Protein AF-A0A7V5UFH2-F1 (afdb_monomer_lite)

Sequence (193 aa):
MLDIKPLQKFYKGFYITTPNGNNSFSYFERQNKSIYVPPLIEGLPVQLEISDKIAFSEVEDGVEKNIPGLKNFIYYRTNDKDIFLFDNHNHAFFFWMAAFLQNVLQPGLKLIHVDMHTDMHKPPFLFPFTLQQSFTLKDVFDYTNYTLHVACFIVPALRLGLFSEVEIIDSTLSFENTIPDKFVLDIDLDVFT

Secondary structure (DSSP, 8-state):
----HHHHTT-EEEEE-SS-GGGGTTTTT-S---EEEEEEEE--GGG--EEEEEEEEEEETTEEEEEEEESSEEEEEETTEEEEE-SSTTHHHHHHHHHHHTTSS-TTEEEEEE-SS---PPPSS--S--TTS---HHHHHHHHHHT--GGGSHHHHHHTTSEEEEEEE-STTGGGSPPPSSEEEEE-TTTT-

InterPro domains:
  IPR024131 Peptide arginase FlmR/OhkR-like [PF12640] (83-171)

pLDDT: mean 95.17, std 6.58, range [51.94, 98.75]

Foldseek 3Di:
DADCPVVQVLQQKDKDQDCFAQLVAQCVLDPDRIFMFHGEDADDPVPWDWDPTFHHWHQDPNDIDTHTWTNYWYWYDDPNDIDIDGGAQLCVQLVLVSCVVVVNADFAAEAEEEELAPLDDAWPDALPDASVDDDDSVSSSCCSHGTHYRSHRVNNCCVNSSYVYYQYNLDPVSVVDDDDPDYHYHYDPVSDD

Organism: Caldithrix abyssi (NCBI:txid187145)

Radius of gyration: 16.42 Å; chains: 1; bounding box: 40×39×42 Å

Structure (mmCIF, N/CA/C/O backbone):
data_AF-A0A7V5UFH2-F1
#
_entry.id   AF-A0A7V5UFH2-F1
#
loop_
_atom_site.group_PDB
_atom_site.id
_atom_site.type_symbol
_atom_site.label_atom_id
_atom_site.label_alt_id
_atom_site.label_comp_id
_atom_site.label_asym_id
_atom_site.label_entity_id
_atom_site.label_seq_id
_atom_site.pdbx_PDB_ins_code
_atom_site.Cartn_x
_atom_site.Cartn_y
_atom_site.Cartn_z
_atom_site.occupancy
_atom_site.B_iso_or_equiv
_atom_site.auth_seq_id
_atom_site.auth_comp_id
_atom_site.auth_asym_id
_atom_site.auth_atom_id
_atom_site.pdbx_PDB_model_num
ATOM 1 N N . MET A 1 1 ? -18.266 0.504 8.366 1.00 86.75 1 MET A N 1
ATOM 2 C CA . MET A 1 1 ? -18.003 -0.100 7.046 1.00 86.75 1 MET A CA 1
ATOM 3 C C . MET A 1 1 ? -17.308 0.941 6.206 1.00 86.75 1 MET A C 1
ATOM 5 O O . MET A 1 1 ? -17.688 2.105 6.292 1.00 86.75 1 MET A O 1
ATOM 9 N N . LEU A 1 2 ? -16.300 0.528 5.453 1.00 95.06 2 LEU A N 1
ATOM 10 C CA . LEU A 1 2 ? -15.538 1.418 4.594 1.00 95.06 2 LEU A CA 1
ATOM 11 C C . LEU A 1 2 ? -16.317 1.742 3.310 1.00 95.06 2 LEU A C 1
ATOM 13 O O . LEU A 1 2 ? -16.785 0.837 2.627 1.00 95.06 2 LEU A O 1
ATOM 17 N N . ASP A 1 3 ? -16.456 3.023 2.967 1.00 96.94 3 ASP A N 1
ATOM 18 C CA . ASP A 1 3 ? -16.918 3.434 1.640 1.00 96.94 3 ASP A CA 1
ATOM 19 C C . ASP A 1 3 ? -15.733 3.392 0.673 1.00 96.94 3 ASP A C 1
ATOM 21 O O . ASP A 1 3 ? -14.787 4.178 0.775 1.00 96.94 3 ASP A O 1
ATOM 25 N N . ILE A 1 4 ? -15.776 2.473 -0.288 1.00 97.69 4 ILE A N 1
ATOM 26 C CA . ILE A 1 4 ? -14.704 2.319 -1.273 1.00 97.69 4 ILE A CA 1
ATOM 27 C C . ILE A 1 4 ? -14.823 3.278 -2.456 1.00 97.69 4 ILE A C 1
ATOM 29 O O . ILE A 1 4 ? -13.847 3.458 -3.183 1.00 97.69 4 ILE A O 1
ATOM 33 N N . LYS A 1 5 ? -15.973 3.933 -2.673 1.00 97.94 5 LYS A N 1
ATOM 34 C CA . LYS A 1 5 ? -16.170 4.794 -3.853 1.00 97.94 5 LYS A CA 1
ATOM 35 C C . LYS A 1 5 ? -15.136 5.923 -3.941 1.00 97.94 5 LYS A C 1
ATOM 37 O O . LYS A 1 5 ? -14.676 6.208 -5.048 1.00 97.94 5 LYS A O 1
ATOM 42 N N . PRO A 1 6 ? -14.725 6.584 -2.839 1.00 97.94 6 PRO A N 1
ATOM 43 C CA . PRO A 1 6 ? -13.624 7.541 -2.871 1.00 97.94 6 PRO A CA 1
ATOM 44 C C . PRO A 1 6 ? -12.280 6.907 -3.248 1.00 97.94 6 PRO A C 1
ATOM 46 O O . PRO A 1 6 ? -11.522 7.523 -3.989 1.00 97.94 6 PRO A O 1
ATOM 49 N N . LEU A 1 7 ? -11.996 5.684 -2.794 1.00 98.44 7 LEU A N 1
ATOM 50 C CA . LEU A 1 7 ? -10.739 4.969 -3.054 1.00 98.44 7 LEU A CA 1
ATOM 51 C C . LEU A 1 7 ? -10.645 4.566 -4.532 1.00 98.44 7 LEU A C 1
ATOM 53 O O . LEU A 1 7 ? -9.620 4.784 -5.175 1.00 98.44 7 LEU A O 1
ATOM 57 N N . GLN A 1 8 ? -11.755 4.091 -5.104 1.00 98.38 8 GLN A N 1
ATOM 58 C CA . GLN A 1 8 ? -11.886 3.768 -6.529 1.00 98.38 8 GLN A CA 1
ATOM 59 C C . GLN A 1 8 ? -11.663 4.977 -7.444 1.00 98.38 8 GLN A C 1
ATOM 61 O O . GLN A 1 8 ? -11.371 4.814 -8.625 1.00 98.38 8 GLN A O 1
ATOM 66 N N . LYS A 1 9 ? -11.780 6.216 -6.940 1.00 98.00 9 LYS A N 1
ATOM 67 C CA . LYS A 1 9 ? -11.433 7.402 -7.738 1.00 98.00 9 LYS A CA 1
ATOM 68 C C . LYS A 1 9 ? -9.930 7.517 -7.989 1.00 98.00 9 LYS A C 1
ATOM 70 O O . LYS A 1 9 ? -9.560 8.095 -9.009 1.00 98.00 9 LYS A O 1
ATOM 75 N N . PHE A 1 10 ? -9.113 6.983 -7.084 1.00 98.31 10 PHE A N 1
ATOM 76 C CA . PHE A 1 10 ? -7.656 6.964 -7.178 1.00 98.31 10 PHE A CA 1
ATOM 77 C C . PHE A 1 10 ? -7.158 5.687 -7.863 1.00 98.31 10 PHE A C 1
ATOM 79 O O . PHE A 1 10 ? -6.380 5.754 -8.810 1.00 98.31 10 PHE A O 1
ATOM 86 N N . TYR A 1 11 ? -7.679 4.528 -7.461 1.00 98.25 11 TYR A N 1
ATOM 87 C CA . TYR A 1 11 ? -7.343 3.235 -8.062 1.00 98.25 11 TYR A CA 1
ATOM 88 C C . TYR A 1 11 ? -8.263 2.933 -9.249 1.00 98.25 11 TYR A C 1
ATOM 90 O O . TYR A 1 11 ? -9.154 2.091 -9.167 1.00 98.25 11 TYR A O 1
ATOM 98 N N . LYS A 1 12 ? -8.049 3.643 -10.365 1.00 97.81 12 LYS A N 1
ATOM 99 C CA . LYS A 1 12 ? -8.735 3.414 -11.658 1.00 97.81 12 LYS A CA 1
ATOM 100 C C . LYS A 1 12 ? -7.897 2.640 -12.677 1.00 97.81 12 LYS A C 1
ATOM 102 O O . LYS A 1 12 ? -8.305 2.518 -13.830 1.00 97.81 12 LY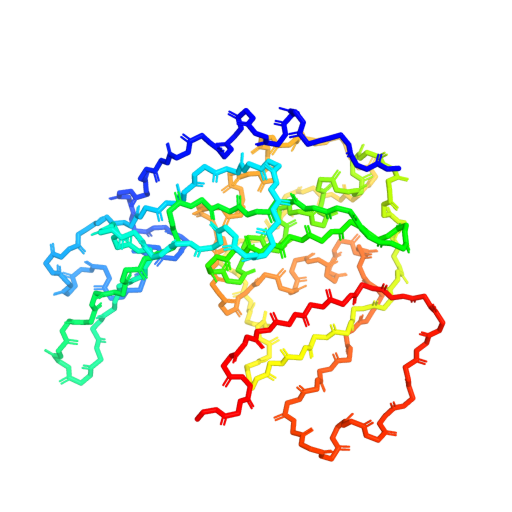S A O 1
ATOM 107 N N . GLY A 1 13 ? -6.737 2.138 -12.263 1.00 98.31 13 GLY A N 1
ATOM 108 C CA . GLY A 1 13 ? -5.726 1.633 -13.178 1.00 98.31 13 GLY A CA 1
ATOM 109 C C . GLY A 1 13 ? -4.838 2.765 -13.685 1.00 98.31 13 GLY A C 1
ATOM 110 O O . GLY A 1 13 ? -5.323 3.680 -14.350 1.00 98.31 13 GLY A O 1
ATOM 111 N N . PHE A 1 14 ? -3.545 2.729 -13.382 1.00 98.56 14 PHE A N 1
ATOM 112 C CA . PHE A 1 14 ? -2.595 3.748 -13.833 1.00 98.56 14 PHE A CA 1
ATOM 113 C C . PHE A 1 14 ? -1.173 3.194 -13.899 1.00 98.56 14 PHE A C 1
ATOM 115 O O . PHE A 1 14 ? -0.851 2.185 -13.279 1.00 98.56 14 PHE A O 1
ATOM 122 N N . TYR A 1 15 ? -0.318 3.875 -14.660 1.00 98.62 15 TYR A N 1
ATOM 123 C CA . TYR A 1 15 ? 1.105 3.562 -14.726 1.00 98.62 15 TYR A CA 1
ATOM 124 C C . TYR A 1 15 ? 1.909 4.492 -13.821 1.00 98.62 15 TYR A C 1
ATOM 126 O O . TYR A 1 15 ? 1.657 5.698 -13.774 1.00 98.62 15 TYR A O 1
ATOM 134 N N . ILE A 1 16 ? 2.925 3.935 -13.169 1.00 98.44 16 ILE A N 1
ATOM 135 C CA . ILE A 1 16 ? 4.022 4.692 -12.569 1.00 98.44 16 ILE A CA 1
ATOM 136 C C . ILE A 1 16 ? 5.191 4.588 -13.546 1.00 98.44 16 ILE A C 1
ATOM 138 O O . ILE A 1 16 ? 5.712 3.501 -13.783 1.00 98.44 16 ILE A O 1
ATOM 142 N N . THR A 1 17 ? 5.568 5.713 -14.153 1.00 98.31 17 THR A N 1
ATOM 143 C CA . THR A 1 17 ? 6.600 5.777 -15.207 1.00 98.31 17 THR A CA 1
ATOM 144 C C . THR A 1 17 ? 7.874 6.486 -14.759 1.00 98.31 17 THR A C 1
ATOM 146 O O . THR A 1 17 ? 8.840 6.551 -15.510 1.00 98.31 17 THR A O 1
ATOM 149 N N . THR A 1 18 ? 7.878 7.076 -13.565 1.00 97.81 18 THR A N 1
ATOM 150 C CA . THR A 1 18 ? 9.049 7.733 -12.973 1.00 97.81 18 THR A CA 1
ATOM 151 C C . THR A 1 18 ? 9.754 6.772 -12.007 1.00 97.81 18 THR A C 1
ATOM 153 O O . THR A 1 18 ? 9.105 5.840 -11.528 1.00 97.81 18 THR A O 1
ATOM 156 N N . PRO A 1 19 ? 11.056 6.956 -11.707 1.00 97.62 19 PRO A N 1
ATOM 157 C CA . PRO A 1 19 ? 11.824 6.095 -10.797 1.00 97.62 19 PRO A CA 1
ATOM 158 C C . PRO A 1 19 ? 11.474 6.359 -9.321 1.00 97.62 19 PRO A C 1
ATOM 160 O O . PRO A 1 19 ? 12.315 6.763 -8.522 1.00 97.62 19 PRO A O 1
ATOM 163 N N . ASN A 1 20 ? 10.207 6.174 -8.966 1.00 96.31 20 ASN A N 1
ATOM 164 C CA . ASN A 1 20 ? 9.639 6.472 -7.658 1.00 96.31 20 ASN A CA 1
ATOM 165 C C . ASN A 1 20 ? 8.900 5.251 -7.110 1.00 96.31 20 ASN A C 1
ATOM 167 O O . ASN A 1 20 ? 8.377 4.450 -7.887 1.00 96.31 20 ASN A O 1
ATOM 171 N N . GLY A 1 21 ? 8.821 5.150 -5.780 1.00 96.69 21 GLY A N 1
ATOM 172 C CA . GLY A 1 21 ? 8.154 4.040 -5.099 1.00 96.69 21 GLY A CA 1
ATOM 173 C C . GLY A 1 21 ? 8.618 2.681 -5.627 1.00 96.69 21 GLY A C 1
ATOM 174 O O . GLY A 1 21 ? 9.804 2.490 -5.879 1.00 96.69 21 GLY A O 1
ATOM 175 N N . ASN A 1 22 ? 7.696 1.754 -5.887 1.00 97.31 22 ASN A N 1
ATOM 176 C CA . ASN A 1 22 ? 8.054 0.444 -6.456 1.00 97.31 22 ASN A CA 1
ATOM 177 C C . ASN A 1 22 ? 8.685 0.508 -7.850 1.00 97.31 22 ASN A C 1
ATOM 179 O O . ASN A 1 22 ? 9.323 -0.447 -8.273 1.00 97.31 22 ASN A O 1
ATOM 183 N N . ASN A 1 23 ? 8.547 1.602 -8.600 1.00 98.06 23 ASN A N 1
ATOM 184 C CA . ASN A 1 23 ? 9.212 1.680 -9.896 1.00 98.06 23 ASN A CA 1
ATOM 185 C C . ASN A 1 23 ? 10.691 2.078 -9.768 1.00 98.06 23 ASN A C 1
ATOM 187 O O . ASN A 1 23 ? 11.378 2.132 -10.781 1.00 98.06 23 ASN A O 1
ATOM 191 N N . SER A 1 24 ? 11.216 2.370 -8.570 1.00 97.50 24 SER A N 1
ATOM 192 C CA . SER A 1 24 ? 12.633 2.725 -8.416 1.00 97.50 24 SER A CA 1
ATOM 193 C C . SER A 1 24 ? 13.583 1.526 -8.486 1.00 97.50 24 SER A C 1
ATOM 195 O O . SER A 1 24 ? 14.750 1.724 -8.828 1.00 97.50 24 SER A O 1
ATOM 197 N N . PHE A 1 25 ? 13.118 0.303 -8.196 1.00 97.19 25 PHE A N 1
ATOM 198 C CA . PHE A 1 25 ? 13.958 -0.905 -8.194 1.00 97.19 25 PHE A CA 1
ATOM 199 C C . PHE A 1 25 ? 14.642 -1.097 -9.545 1.00 97.19 25 PHE A C 1
ATOM 201 O O . PHE A 1 25 ? 13.979 -1.107 -10.583 1.00 97.19 25 PHE A O 1
ATOM 208 N N . SER A 1 26 ? 15.977 -1.144 -9.534 1.00 97.44 26 SER A N 1
ATOM 209 C CA . SER A 1 26 ? 16.860 -1.265 -10.705 1.00 97.44 26 SER A CA 1
ATOM 210 C C . SER A 1 26 ? 16.460 -0.388 -11.904 1.00 97.44 26 SER A C 1
ATOM 212 O O . SER A 1 26 ? 16.734 -0.740 -13.050 1.00 97.44 26 SER A O 1
ATOM 214 N N . TYR A 1 27 ? 15.787 0.754 -11.680 1.00 98.06 27 TYR A N 1
ATOM 215 C CA . TYR A 1 27 ? 15.077 1.467 -12.750 1.00 98.06 27 TYR A CA 1
ATOM 216 C C . TYR A 1 27 ? 15.986 1.808 -13.921 1.00 98.06 27 TYR A C 1
ATOM 218 O O . TYR A 1 27 ? 15.571 1.689 -15.065 1.00 98.06 27 TYR A O 1
ATOM 226 N N . PHE A 1 28 ? 17.220 2.245 -13.662 1.00 97.88 28 PHE A N 1
ATOM 227 C CA . PHE A 1 28 ? 18.155 2.638 -14.716 1.00 97.88 28 PHE A CA 1
ATOM 228 C C . PHE A 1 28 ? 18.721 1.444 -15.495 1.00 97.88 28 PHE A C 1
ATOM 230 O O . PHE A 1 28 ? 19.043 1.612 -16.668 1.00 97.88 28 PHE A O 1
ATOM 237 N N . GLU A 1 29 ? 18.747 0.256 -14.894 1.00 97.69 29 GLU A N 1
ATOM 238 C CA . GLU A 1 29 ? 19.297 -0.979 -15.467 1.00 97.69 29 GLU A CA 1
ATOM 239 C C . GLU A 1 29 ? 18.272 -1.746 -16.316 1.00 97.69 29 GLU A C 1
ATOM 241 O O . GLU A 1 29 ? 18.638 -2.376 -17.305 1.00 97.69 29 GLU A O 1
ATOM 246 N N . ARG A 1 30 ? 16.982 -1.645 -15.980 1.00 97.62 30 ARG A N 1
ATOM 247 C CA . ARG A 1 30 ? 15.888 -2.326 -16.692 1.00 97.62 30 ARG A CA 1
ATOM 248 C C . ARG A 1 30 ? 15.574 -1.735 -18.063 1.00 97.62 30 ARG A C 1
ATOM 250 O O . ARG A 1 30 ? 15.691 -0.531 -18.269 1.00 97.62 30 ARG A O 1
ATOM 257 N N . GLN A 1 31 ? 15.063 -2.534 -18.986 1.00 97.75 31 GLN A N 1
ATOM 258 C CA . GLN A 1 31 ? 14.413 -2.091 -20.216 1.00 97.75 31 GLN A CA 1
ATOM 259 C C . GLN A 1 31 ? 12.987 -1.600 -19.945 1.00 97.75 31 GLN A C 1
ATOM 261 O O . GLN A 1 31 ? 12.608 -0.538 -20.445 1.00 97.75 31 GLN A O 1
ATOM 266 N N . ASN A 1 32 ? 12.205 -2.316 -19.130 1.00 97.88 32 ASN A N 1
ATOM 267 C CA . ASN A 1 32 ? 10.881 -1.864 -18.718 1.00 97.88 32 ASN A CA 1
ATOM 268 C C . ASN A 1 32 ? 10.999 -0.679 -17.742 1.00 97.88 32 ASN A C 1
ATOM 270 O O . ASN A 1 32 ? 11.561 -0.803 -16.657 1.00 97.88 32 ASN A O 1
ATOM 274 N N . LYS A 1 33 ? 10.455 0.484 -18.118 1.00 98.19 33 LYS A N 1
ATOM 275 C CA . LYS A 1 33 ? 10.509 1.723 -17.312 1.00 98.19 33 LYS A CA 1
ATOM 276 C C . LYS A 1 33 ? 9.181 2.071 -16.639 1.00 98.19 33 LYS A C 1
ATOM 278 O O . LYS A 1 33 ? 9.017 3.168 -16.107 1.00 98.19 33 LYS A O 1
ATOM 283 N N . SER A 1 34 ? 8.210 1.168 -16.681 1.00 98.19 34 SER A N 1
ATOM 284 C CA . SER A 1 34 ? 6.889 1.421 -16.120 1.00 98.19 34 SER A CA 1
ATOM 285 C C . SER A 1 34 ? 6.320 0.196 -15.439 1.00 98.19 34 SER A C 1
ATOM 287 O O . SER A 1 34 ? 6.403 -0.909 -15.970 1.00 98.19 34 SER A O 1
ATOM 289 N N . ILE A 1 35 ? 5.663 0.420 -14.312 1.00 98.62 35 ILE A N 1
ATOM 290 C CA . ILE A 1 35 ? 4.816 -0.577 -13.660 1.00 98.62 35 ILE A CA 1
ATOM 291 C C . ILE A 1 35 ? 3.370 -0.092 -13.653 1.00 98.62 35 ILE A C 1
ATOM 293 O O . ILE A 1 35 ? 3.105 1.110 -13.762 1.00 98.62 35 ILE A O 1
ATOM 297 N N . TYR A 1 36 ? 2.436 -1.024 -13.550 1.00 98.69 36 TYR A N 1
ATOM 298 C CA . TYR A 1 36 ? 1.008 -0.775 -13.568 1.00 98.69 36 TYR A CA 1
ATOM 299 C C . TYR A 1 36 ? 0.390 -1.111 -12.218 1.00 98.69 36 TYR A C 1
ATOM 301 O O . TYR A 1 36 ? 0.563 -2.217 -11.720 1.00 98.69 36 TYR A O 1
ATOM 309 N N . VAL A 1 37 ? -0.379 -0.170 -11.678 1.00 98.62 37 VAL A N 1
ATOM 310 C CA . VAL A 1 37 ? -1.232 -0.382 -10.510 1.00 98.62 37 VAL A CA 1
ATOM 311 C C . VAL A 1 37 ? -2.659 -0.573 -11.021 1.00 98.62 37 VAL A C 1
ATOM 313 O O . VAL A 1 37 ? -3.173 0.329 -11.696 1.00 98.62 37 VAL A O 1
ATOM 316 N N . PRO A 1 38 ? -3.316 -1.713 -10.756 1.00 98.44 38 PRO A N 1
ATOM 317 C CA . PRO A 1 38 ? -4.627 -2.014 -11.313 1.00 98.44 38 PRO A CA 1
ATOM 318 C C . PRO A 1 38 ? -5.770 -1.245 -10.628 1.00 98.44 38 PRO A C 1
ATOM 320 O O . PRO A 1 38 ? -5.606 -0.657 -9.555 1.00 98.44 38 PRO A O 1
ATOM 323 N N . PRO A 1 39 ? -6.958 -1.195 -11.258 1.00 98.50 39 PRO A N 1
ATOM 324 C CA . PRO A 1 39 ? -8.139 -0.608 -10.637 1.00 98.50 39 PRO A CA 1
ATOM 325 C C . PRO A 1 39 ? -8.601 -1.400 -9.406 1.00 98.50 39 PRO A C 1
ATOM 327 O O . PRO A 1 39 ? -8.490 -2.623 -9.370 1.00 98.50 39 PRO A O 1
ATOM 330 N N . LEU A 1 40 ? -9.190 -0.705 -8.432 1.00 98.69 40 LEU A N 1
ATOM 331 C CA . LEU A 1 40 ? -9.874 -1.307 -7.287 1.00 98.69 40 LEU A CA 1
ATOM 332 C C . LEU A 1 40 ? -11.348 -1.550 -7.621 1.00 98.69 40 LEU A C 1
ATOM 334 O O . LEU A 1 40 ? -12.073 -0.621 -7.986 1.00 98.69 40 LEU A O 1
ATOM 338 N N . ILE A 1 41 ? -11.820 -2.776 -7.421 1.00 98.19 41 ILE A N 1
ATOM 339 C CA . ILE A 1 41 ? -13.226 -3.151 -7.589 1.00 98.19 41 ILE A CA 1
ATOM 340 C C . ILE A 1 41 ? -13.797 -3.741 -6.302 1.00 98.19 41 ILE A C 1
ATOM 342 O O . ILE A 1 41 ? -13.067 -4.267 -5.466 1.00 98.19 41 ILE A O 1
ATOM 346 N N . GLU A 1 42 ? -15.118 -3.680 -6.164 1.00 97.75 42 GLU A N 1
ATOM 347 C CA . GLU A 1 42 ? -15.828 -4.578 -5.255 1.00 97.75 42 GLU A CA 1
ATOM 348 C C . GLU A 1 42 ? -15.972 -5.935 -5.949 1.00 97.75 42 GLU A C 1
ATOM 350 O O . GLU A 1 42 ? -16.402 -5.993 -7.105 1.00 97.75 42 GLU A O 1
ATOM 355 N N . GLY A 1 43 ? -15.582 -7.014 -5.280 1.00 96.12 43 GLY A N 1
ATOM 356 C CA . GLY A 1 43 ? -15.595 -8.349 -5.869 1.00 96.12 43 GLY A CA 1
ATOM 357 C C . GLY A 1 43 ? -15.460 -9.446 -4.826 1.00 96.12 43 GLY A C 1
ATOM 358 O O . GLY A 1 43 ? -15.635 -9.212 -3.640 1.00 96.12 43 GLY A O 1
ATOM 359 N N . LEU A 1 44 ? -15.158 -10.661 -5.264 1.00 94.88 44 LEU A N 1
ATOM 360 C CA . LEU A 1 44 ? -14.885 -11.817 -4.415 1.00 94.88 44 LEU A CA 1
ATOM 361 C C . LEU A 1 44 ? -13.507 -12.396 -4.756 1.00 94.88 44 LEU A C 1
ATOM 363 O O . LEU A 1 44 ? -13.092 -12.294 -5.910 1.00 94.88 44 LEU A O 1
ATOM 367 N N . PRO A 1 45 ? -12.825 -13.084 -3.821 1.00 93.12 45 PRO A N 1
ATOM 368 C CA . PRO A 1 45 ? -11.513 -13.690 -4.080 1.00 93.12 45 PRO A CA 1
ATOM 369 C C . PRO A 1 45 ? -11.465 -14.603 -5.316 1.00 93.12 45 PRO A C 1
ATOM 371 O O . PRO A 1 45 ? -10.468 -14.633 -6.025 1.00 93.12 45 PRO A O 1
ATOM 374 N N . VAL A 1 46 ? -12.564 -15.303 -5.627 1.00 95.00 46 VAL A N 1
ATOM 375 C CA . VAL A 1 46 ? -12.684 -16.170 -6.819 1.00 95.00 46 VAL A CA 1
ATOM 376 C C . VAL A 1 46 ? -12.586 -15.409 -8.151 1.00 95.00 46 VAL A C 1
ATOM 378 O O . VAL A 1 46 ? -12.413 -16.021 -9.197 1.00 95.00 46 VAL A O 1
ATOM 381 N N . GLN A 1 47 ? -12.706 -14.080 -8.126 1.00 94.06 47 GLN A N 1
ATOM 382 C CA . GLN A 1 47 ? -12.579 -13.205 -9.294 1.00 94.06 47 GLN A CA 1
ATOM 383 C C . GLN A 1 47 ? -11.154 -12.656 -9.472 1.00 94.06 47 GLN A C 1
ATOM 385 O O . GLN A 1 47 ? -10.943 -11.794 -10.326 1.00 94.06 47 GLN A O 1
ATOM 390 N N . LEU A 1 48 ? -10.186 -13.100 -8.659 1.00 94.44 48 LEU A N 1
ATOM 391 C CA . LEU A 1 48 ? -8.784 -12.765 -8.875 1.00 94.44 48 LEU A CA 1
ATOM 392 C C . LEU A 1 48 ? -8.318 -13.333 -10.217 1.00 94.44 48 LEU A C 1
ATOM 394 O O . LEU A 1 48 ? -8.421 -14.527 -10.487 1.00 94.44 48 LEU A O 1
ATOM 398 N N . GLU A 1 49 ? -7.780 -12.450 -11.048 1.00 96.75 49 GLU A N 1
ATOM 399 C CA . GLU A 1 49 ? -7.245 -12.770 -12.365 1.00 96.75 49 GLU A CA 1
ATOM 400 C C . GLU A 1 49 ? -5.876 -12.106 -12.513 1.00 96.75 49 GLU A C 1
ATOM 402 O O . GLU A 1 49 ? -5.701 -10.943 -12.136 1.00 96.75 49 GLU A O 1
ATOM 407 N N . ILE A 1 50 ? -4.922 -12.831 -13.097 1.00 97.06 50 ILE A N 1
ATOM 408 C CA . ILE A 1 50 ? -3.610 -12.291 -13.467 1.00 97.06 50 ILE A CA 1
ATOM 409 C C . ILE A 1 50 ? -3.770 -11.414 -14.718 1.00 97.06 50 ILE A C 1
ATOM 411 O O . ILE A 1 50 ? -4.502 -11.749 -15.651 1.00 97.06 50 ILE A O 1
ATOM 415 N N . SER A 1 51 ? -3.104 -10.265 -14.715 1.00 97.38 51 SER A N 1
ATOM 416 C CA . SER A 1 51 ? -3.038 -9.308 -15.819 1.00 97.38 51 SER A CA 1
ATOM 417 C C . SER A 1 51 ? -1.868 -9.617 -16.752 1.00 97.38 51 SER A C 1
ATOM 419 O O . SER A 1 51 ? -0.920 -10.300 -16.385 1.00 97.38 51 SER A O 1
ATOM 421 N N . ASP A 1 52 ? -1.887 -9.041 -17.949 1.00 96.94 52 ASP A N 1
ATOM 422 C CA . ASP A 1 52 ? -0.729 -8.971 -18.845 1.00 96.94 52 ASP A CA 1
ATOM 423 C C . ASP A 1 52 ? 0.215 -7.797 -18.516 1.00 96.94 52 ASP A C 1
ATOM 425 O O . ASP A 1 52 ? 1.293 -7.669 -19.096 1.00 96.94 52 ASP A O 1
ATOM 429 N N . LYS A 1 53 ? -0.187 -6.916 -17.592 1.00 98.50 53 LYS A N 1
ATOM 430 C CA . LYS A 1 53 ? 0.568 -5.716 -17.213 1.00 98.50 53 LYS A CA 1
ATOM 431 C C . LYS A 1 53 ? 1.522 -6.008 -16.067 1.00 98.50 53 LYS A C 1
ATOM 433 O O . LYS A 1 53 ? 1.145 -6.630 -15.077 1.00 98.50 53 LYS A O 1
ATOM 438 N N . ILE A 1 54 ? 2.735 -5.486 -16.195 1.00 98.50 54 ILE A N 1
ATOM 439 C CA . ILE A 1 54 ? 3.802 -5.636 -15.208 1.00 98.50 54 ILE A CA 1
ATOM 440 C C . ILE A 1 54 ? 3.511 -4.761 -13.989 1.00 98.50 54 ILE A C 1
ATOM 442 O O . ILE A 1 54 ? 3.422 -3.544 -14.134 1.00 98.50 54 ILE A O 1
ATOM 446 N N . ALA A 1 55 ? 3.370 -5.365 -12.811 1.00 98.00 55 ALA A N 1
ATOM 447 C CA . ALA A 1 55 ? 3.166 -4.651 -11.544 1.00 98.00 55 ALA A CA 1
ATOM 448 C C . ALA A 1 55 ? 4.463 -4.461 -10.753 1.00 98.00 55 ALA A C 1
ATOM 450 O O . ALA A 1 55 ? 4.579 -3.515 -9.973 1.00 98.00 55 ALA A O 1
ATOM 451 N N . PHE A 1 56 ? 5.455 -5.316 -10.995 1.00 97.75 56 PHE A N 1
ATOM 452 C CA . PHE A 1 56 ? 6.770 -5.213 -10.385 1.00 97.75 56 PHE A CA 1
ATOM 453 C C . PHE A 1 56 ? 7.852 -5.624 -11.372 1.00 97.75 56 PHE A C 1
ATOM 455 O O . PHE A 1 56 ? 7.641 -6.472 -12.242 1.00 97.75 56 PHE A O 1
ATOM 462 N N . SER A 1 57 ? 9.006 -4.977 -11.280 1.00 97.88 57 SER A N 1
ATOM 463 C CA . SER A 1 57 ? 10.098 -5.228 -12.200 1.00 97.88 57 SER A CA 1
ATOM 464 C C . SER A 1 57 ? 11.417 -4.790 -11.581 1.00 97.88 57 SER A C 1
ATOM 466 O O . SER A 1 57 ? 11.534 -3.666 -11.092 1.00 97.88 57 SER A O 1
ATOM 468 N N . GLU A 1 58 ? 12.406 -5.676 -11.621 1.00 97.56 58 GLU A N 1
ATOM 469 C CA . GLU A 1 58 ? 13.748 -5.450 -11.082 1.00 97.56 58 GLU A CA 1
ATOM 470 C C . GLU A 1 58 ? 14.809 -6.187 -11.910 1.00 97.56 58 GLU A C 1
ATOM 472 O O . GLU A 1 58 ? 14.484 -7.041 -12.735 1.00 97.56 58 GLU A O 1
ATOM 477 N N . VAL A 1 59 ? 16.080 -5.832 -11.721 1.00 97.75 59 VAL A N 1
ATOM 478 C CA . VAL A 1 59 ? 17.211 -6.623 -12.226 1.00 97.75 59 VAL A CA 1
ATOM 479 C C . VAL A 1 59 ? 17.808 -7.369 -11.049 1.00 97.75 59 VAL A C 1
ATOM 481 O O . VAL A 1 59 ? 18.288 -6.734 -10.113 1.00 97.75 59 VAL A O 1
ATOM 484 N N . GLU A 1 60 ? 17.817 -8.693 -11.135 1.00 94.94 60 GLU A N 1
ATOM 485 C CA . GLU A 1 60 ? 18.439 -9.586 -10.161 1.00 94.94 60 GLU A CA 1
ATOM 486 C C . GLU A 1 60 ? 19.430 -10.487 -10.905 1.00 94.94 60 GLU A C 1
ATOM 488 O O . GLU A 1 60 ? 19.110 -11.027 -11.966 1.00 94.94 60 GLU A O 1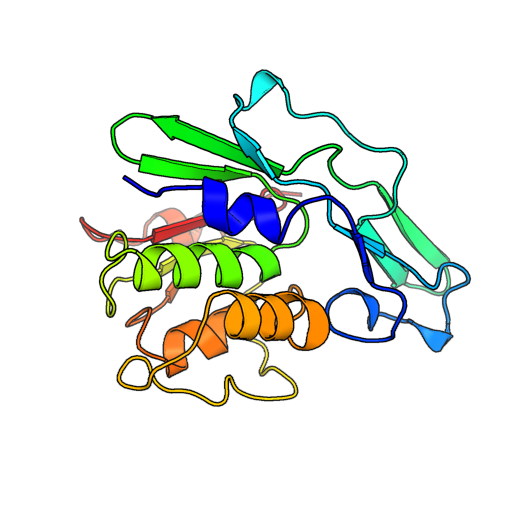
ATOM 493 N N . ASP A 1 61 ? 20.666 -10.581 -10.409 1.00 94.56 61 ASP A N 1
ATOM 494 C CA . ASP A 1 61 ? 21.762 -11.325 -11.051 1.00 94.56 61 ASP A CA 1
ATOM 495 C C . ASP A 1 61 ? 21.981 -10.979 -12.540 1.00 94.56 61 ASP A C 1
ATOM 497 O O . ASP A 1 61 ? 22.335 -11.819 -13.369 1.00 94.56 61 ASP A O 1
ATOM 501 N N . GLY A 1 62 ? 21.764 -9.708 -12.900 1.00 95.31 62 GLY A N 1
ATOM 502 C CA . GLY A 1 62 ? 21.907 -9.206 -14.270 1.00 95.31 62 GLY A CA 1
ATOM 503 C C . GLY A 1 62 ? 20.763 -9.591 -15.216 1.00 95.31 62 GLY A C 1
ATOM 504 O O . GLY A 1 62 ? 20.830 -9.268 -16.404 1.00 95.31 62 GLY A O 1
ATOM 505 N N . VAL A 1 63 ? 19.713 -10.247 -14.715 1.00 97.25 63 VAL A N 1
ATOM 506 C CA . VAL A 1 63 ? 18.512 -10.599 -15.475 1.00 97.25 63 VAL A CA 1
ATOM 507 C C . VAL A 1 63 ? 17.356 -9.714 -15.033 1.00 97.25 63 VAL A C 1
ATOM 509 O O . VAL A 1 63 ? 16.999 -9.656 -13.860 1.00 97.25 63 VAL A O 1
ATOM 512 N N . GLU A 1 64 ? 16.738 -9.031 -15.992 1.00 97.88 64 GLU A N 1
ATOM 513 C CA . GLU A 1 64 ? 15.508 -8.292 -15.732 1.00 97.88 64 GLU A CA 1
ATOM 514 C C . GLU A 1 64 ? 14.332 -9.253 -15.550 1.00 97.88 64 GLU A C 1
ATOM 516 O O . GLU A 1 64 ? 13.967 -10.004 -16.459 1.00 97.88 64 GLU A O 1
ATOM 521 N N . LYS A 1 65 ? 13.709 -9.186 -14.377 1.00 97.62 65 LYS A N 1
ATOM 522 C CA . LYS A 1 65 ? 12.477 -9.888 -14.042 1.00 97.62 65 LYS A CA 1
ATOM 523 C C . LYS A 1 65 ? 11.315 -8.915 -14.175 1.00 97.62 65 LYS A C 1
ATOM 525 O O . LYS A 1 65 ? 11.317 -7.840 -13.588 1.00 97.62 65 LYS A O 1
ATOM 530 N N . ASN A 1 66 ? 10.316 -9.293 -14.963 1.00 97.81 66 ASN A N 1
ATOM 531 C CA . ASN A 1 66 ? 9.078 -8.542 -15.139 1.00 97.81 66 ASN A CA 1
ATOM 532 C C . ASN A 1 66 ? 7.926 -9.405 -14.627 1.00 97.81 66 ASN A C 1
ATOM 534 O O . ASN A 1 66 ? 7.630 -10.441 -15.221 1.00 97.81 66 ASN A O 1
ATOM 538 N N . ILE A 1 67 ? 7.303 -8.988 -13.526 1.00 96.88 67 ILE A N 1
ATOM 539 C CA . ILE A 1 67 ? 6.264 -9.748 -12.829 1.00 96.88 67 ILE A CA 1
ATOM 540 C C . ILE A 1 67 ? 4.890 -9.174 -13.205 1.00 96.88 67 ILE A C 1
ATOM 542 O O . ILE A 1 67 ? 4.600 -8.012 -12.884 1.00 96.88 67 ILE A O 1
ATOM 546 N N . PRO A 1 68 ? 4.037 -9.942 -13.909 1.00 97.50 68 PRO A N 1
ATOM 547 C CA . PRO A 1 68 ? 2.663 -9.538 -14.170 1.00 97.50 68 PRO A CA 1
ATOM 548 C C . PRO A 1 68 ? 1.866 -9.430 -12.867 1.00 97.50 68 PRO A C 1
ATOM 550 O O . PRO A 1 68 ? 1.984 -10.283 -11.992 1.00 97.50 68 PRO A O 1
ATOM 553 N N . GLY A 1 69 ? 1.058 -8.380 -12.743 1.00 97.12 69 GLY A N 1
ATOM 554 C CA . GLY A 1 69 ? 0.235 -8.137 -11.558 1.00 97.12 69 GLY A CA 1
ATOM 555 C C . GLY A 1 69 ? -1.181 -8.685 -11.658 1.00 97.12 69 GLY A C 1
ATOM 556 O O . GLY A 1 69 ? -1.530 -9.458 -12.553 1.00 97.12 69 GLY A O 1
ATOM 557 N N . LEU A 1 70 ? -2.041 -8.210 -10.761 1.00 97.75 70 LEU A N 1
ATOM 558 C CA . LEU A 1 70 ? -3.474 -8.490 -10.799 1.00 97.75 70 LEU A CA 1
ATOM 559 C C . LEU A 1 70 ? -4.178 -7.644 -11.866 1.00 97.75 70 LEU A C 1
ATOM 561 O O . LEU A 1 70 ? -3.789 -6.517 -12.170 1.00 97.75 70 LEU A O 1
ATOM 565 N N . LYS A 1 71 ? -5.270 -8.168 -12.424 1.00 98.31 71 LYS A N 1
ATOM 566 C CA . LYS A 1 71 ? -6.149 -7.409 -13.327 1.00 98.31 71 LYS A CA 1
ATOM 567 C C . LYS A 1 71 ? -6.925 -6.326 -12.584 1.00 98.31 71 LYS A C 1
ATOM 569 O O . LYS A 1 71 ? -7.131 -5.244 -13.127 1.00 98.31 71 LYS A O 1
ATOM 574 N N . ASN A 1 72 ? -7.346 -6.624 -11.357 1.00 98.50 72 ASN A N 1
ATOM 575 C CA . ASN A 1 72 ? -8.005 -5.696 -10.446 1.00 98.50 72 ASN A CA 1
ATOM 576 C C . ASN A 1 72 ? -7.530 -5.977 -9.017 1.00 98.50 72 ASN A C 1
ATOM 578 O O . ASN A 1 72 ? -7.377 -7.139 -8.643 1.00 98.50 72 ASN A O 1
ATOM 582 N N . PHE A 1 73 ? -7.393 -4.932 -8.206 1.00 98.50 73 PHE A N 1
ATOM 583 C CA . PHE A 1 73 ? -7.460 -5.083 -6.755 1.00 98.50 73 PHE A CA 1
ATOM 584 C C . PHE A 1 73 ? -8.896 -5.361 -6.346 1.00 98.50 73 PHE A C 1
ATOM 586 O O . PHE A 1 73 ? -9.834 -4.808 -6.927 1.00 98.50 73 PHE A O 1
ATOM 593 N N . ILE A 1 74 ? -9.069 -6.196 -5.330 1.00 98.38 74 ILE A N 1
ATOM 594 C CA . ILE A 1 74 ? -10.389 -6.601 -4.854 1.00 98.38 74 ILE A CA 1
ATOM 595 C C . ILE A 1 74 ? -10.583 -6.081 -3.442 1.00 98.38 74 ILE A C 1
ATOM 597 O O . ILE A 1 74 ? -9.792 -6.369 -2.551 1.00 98.38 74 ILE A O 1
ATOM 601 N N . TYR A 1 75 ? -11.676 -5.359 -3.238 1.00 98.38 75 TYR A N 1
ATOM 602 C CA . TYR A 1 75 ? -12.265 -5.156 -1.928 1.00 98.38 75 TYR A CA 1
ATOM 603 C C . TYR A 1 75 ? -13.474 -6.072 -1.762 1.00 98.38 75 TYR A C 1
ATOM 605 O O . TYR A 1 75 ? -14.301 -6.192 -2.670 1.00 98.38 75 TYR A O 1
ATOM 613 N N . TYR A 1 76 ? -13.603 -6.666 -0.582 1.00 97.38 76 TYR A N 1
ATOM 614 C CA . TYR A 1 76 ? -14.807 -7.379 -0.181 1.00 97.38 76 TYR A CA 1
ATOM 615 C C . TYR A 1 76 ? -15.000 -7.335 1.331 1.00 97.38 76 TYR A C 1
ATOM 617 O O . TYR A 1 76 ? -14.063 -7.092 2.093 1.00 97.38 76 TYR A O 1
ATOM 625 N N . ARG A 1 77 ? -16.235 -7.584 1.773 1.00 95.12 77 ARG A N 1
ATOM 626 C CA . ARG A 1 77 ? -16.591 -7.618 3.192 1.00 95.12 77 ARG A CA 1
ATOM 627 C C . ARG A 1 77 ? -17.090 -8.998 3.591 1.00 95.12 77 ARG A C 1
ATOM 629 O O . ARG A 1 77 ? -17.947 -9.572 2.927 1.00 95.12 77 ARG A O 1
ATOM 636 N N . THR A 1 78 ? -16.592 -9.511 4.710 1.00 94.69 78 THR A N 1
ATOM 637 C CA . THR A 1 78 ? -17.078 -10.758 5.320 1.00 94.69 78 THR A CA 1
ATOM 638 C C . THR A 1 78 ? -16.924 -10.701 6.833 1.00 94.69 78 THR A C 1
ATOM 640 O O . THR A 1 78 ? -15.936 -10.163 7.323 1.00 94.69 78 THR A O 1
ATOM 643 N N . ASN A 1 79 ? -17.895 -11.228 7.587 1.00 91.25 79 ASN A N 1
ATOM 644 C CA . ASN A 1 79 ? -17.881 -11.247 9.060 1.00 91.25 79 ASN A CA 1
ATOM 645 C C . ASN A 1 79 ? -17.503 -9.893 9.688 1.00 91.25 79 ASN A C 1
ATOM 647 O O . ASN A 1 79 ? -16.662 -9.817 10.580 1.00 91.25 79 ASN A O 1
ATOM 651 N N . ASP A 1 80 ? -18.079 -8.817 9.154 1.00 89.94 80 ASP A N 1
ATOM 652 C CA . ASP A 1 80 ? -17.795 -7.430 9.527 1.00 89.94 80 ASP A CA 1
ATOM 653 C C . ASP A 1 80 ? -16.362 -6.916 9.317 1.00 89.94 80 ASP A C 1
ATOM 655 O O . ASP A 1 80 ? -16.044 -5.792 9.720 1.00 89.94 80 ASP A O 1
ATOM 659 N N . LYS A 1 81 ? -15.531 -7.674 8.602 1.00 93.88 81 LYS A N 1
ATOM 660 C CA . LYS A 1 81 ? -14.169 -7.303 8.225 1.00 93.88 81 LYS A CA 1
ATOM 661 C C . LYS A 1 81 ? -14.131 -6.766 6.803 1.00 93.88 81 LYS A C 1
ATOM 663 O O . LYS A 1 81 ? -14.698 -7.364 5.891 1.00 93.88 81 LYS A O 1
ATOM 668 N N . ASP A 1 82 ? -13.450 -5.642 6.644 1.00 97.25 82 ASP A N 1
ATOM 669 C CA . ASP A 1 82 ? -13.088 -5.058 5.358 1.00 97.25 82 ASP A CA 1
ATOM 670 C C . ASP A 1 82 ? -11.781 -5.721 4.887 1.00 97.25 82 ASP A C 1
ATOM 672 O O . ASP A 1 82 ? -10.790 -5.680 5.615 1.00 97.25 82 ASP A O 1
ATOM 676 N N . ILE A 1 83 ? -11.787 -6.373 3.720 1.00 97.81 83 ILE A N 1
ATOM 677 C CA . ILE A 1 83 ? -10.639 -7.128 3.195 1.00 97.81 83 ILE A CA 1
ATOM 678 C C . ILE A 1 83 ? -10.234 -6.571 1.834 1.00 97.81 83 ILE A C 1
ATOM 680 O O . ILE A 1 83 ? -11.082 -6.339 0.971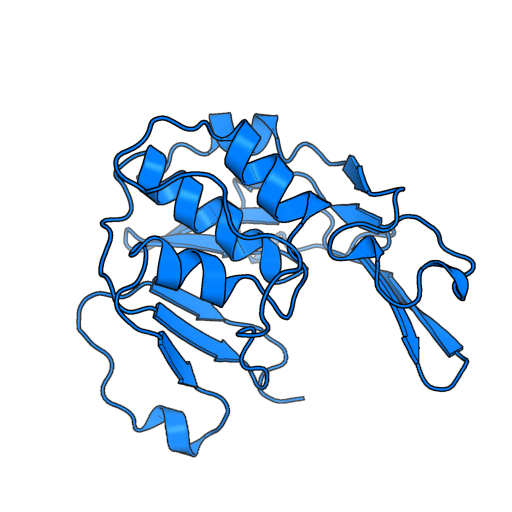 1.00 97.81 83 ILE A O 1
ATOM 684 N N . PHE A 1 84 ? -8.928 -6.394 1.652 1.00 98.31 84 PHE A N 1
ATOM 685 C CA . PHE A 1 84 ? -8.306 -5.952 0.413 1.00 98.31 84 PHE A CA 1
ATOM 686 C C . PHE A 1 84 ? -7.340 -7.018 -0.099 1.00 98.31 84 PHE A C 1
ATOM 688 O O . PHE A 1 84 ? -6.570 -7.567 0.680 1.00 98.31 84 PHE A O 1
ATOM 695 N N . LEU A 1 85 ? -7.385 -7.289 -1.402 1.00 97.94 85 LEU A N 1
ATOM 696 C CA . LEU A 1 85 ? -6.442 -8.142 -2.126 1.00 97.94 85 LEU A CA 1
ATOM 697 C C . LEU A 1 85 ? -5.772 -7.285 -3.202 1.00 97.94 85 LEU A C 1
ATOM 699 O O . LEU A 1 85 ? -6.466 -6.695 -4.039 1.00 97.94 85 LEU A O 1
ATOM 703 N N . PHE A 1 86 ? -4.449 -7.188 -3.154 1.00 97.50 86 PHE A N 1
ATOM 704 C CA . PHE A 1 86 ? -3.639 -6.315 -4.004 1.00 97.50 86 PHE A CA 1
ATOM 705 C C . PHE A 1 86 ? -2.273 -6.952 -4.290 1.00 97.50 86 PHE A C 1
ATOM 707 O O . PHE A 1 86 ? -1.989 -8.019 -3.759 1.00 97.50 86 PHE A O 1
ATOM 714 N N . ASP A 1 87 ? -1.489 -6.354 -5.194 1.00 95.75 87 ASP A N 1
ATOM 715 C CA . ASP A 1 87 ? -0.185 -6.886 -5.613 1.00 95.75 87 ASP A CA 1
ATOM 716 C C . ASP A 1 87 ? 0.942 -6.484 -4.649 1.00 95.75 87 ASP A C 1
ATOM 718 O O . ASP A 1 87 ? 1.271 -7.231 -3.742 1.00 95.75 87 ASP A O 1
ATOM 722 N N . ASN A 1 88 ? 1.523 -5.301 -4.813 1.00 96.00 88 ASN A N 1
ATOM 723 C CA . ASN A 1 88 ? 2.652 -4.828 -4.039 1.00 96.00 88 ASN A CA 1
ATOM 724 C C . ASN A 1 88 ? 2.210 -4.371 -2.643 1.00 96.00 88 ASN A C 1
ATOM 726 O O . ASN A 1 88 ? 1.273 -3.578 -2.487 1.00 96.00 88 ASN A O 1
ATOM 730 N N . HIS A 1 89 ? 2.952 -4.798 -1.625 1.00 96.06 89 HIS A N 1
ATOM 731 C CA . HIS A 1 89 ? 2.555 -4.661 -0.226 1.00 96.06 89 HIS A CA 1
ATOM 732 C C . HIS A 1 89 ? 2.415 -3.214 0.271 1.00 96.06 89 HIS A C 1
ATOM 734 O O . HIS A 1 89 ? 1.539 -2.901 1.077 1.00 96.06 89 HIS A O 1
ATOM 740 N N . ASN A 1 90 ? 3.172 -2.270 -0.303 1.00 97.81 90 ASN A N 1
ATOM 741 C CA . ASN A 1 90 ? 3.095 -0.848 0.063 1.00 97.81 90 ASN A CA 1
ATOM 742 C C . ASN A 1 90 ? 1.680 -0.254 -0.059 1.00 97.81 90 ASN A C 1
ATOM 744 O O . ASN A 1 90 ? 1.364 0.713 0.640 1.00 97.81 90 ASN A O 1
ATOM 748 N N . HIS A 1 91 ? 0.817 -0.814 -0.917 1.00 98.50 91 HIS A N 1
ATOM 749 C CA . HIS A 1 91 ? -0.572 -0.376 -1.053 1.00 98.50 91 HIS A CA 1
ATOM 750 C C . HIS A 1 91 ? -1.388 -0.542 0.240 1.00 98.50 91 HIS A C 1
ATOM 752 O O . HIS A 1 91 ? -2.351 0.209 0.438 1.00 98.50 91 HIS A O 1
ATOM 758 N N . ALA A 1 92 ? -0.968 -1.416 1.161 1.00 98.50 92 ALA A N 1
ATOM 759 C CA . ALA A 1 92 ? -1.556 -1.555 2.491 1.00 98.50 92 ALA A CA 1
ATOM 760 C C . ALA A 1 92 ? -1.619 -0.209 3.233 1.00 98.50 92 ALA A C 1
ATOM 762 O O . ALA A 1 92 ? -2.663 0.145 3.788 1.00 98.50 92 ALA A O 1
ATOM 763 N N . PHE A 1 93 ? -0.565 0.614 3.135 1.00 98.75 93 PHE A N 1
ATOM 764 C CA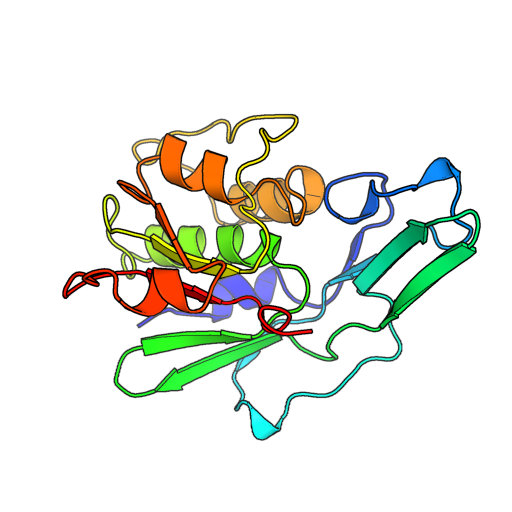 . PHE A 1 93 ? -0.529 1.941 3.758 1.00 98.75 93 PHE A CA 1
ATOM 765 C C . PHE A 1 93 ? -1.685 2.834 3.299 1.00 98.75 93 PHE A C 1
ATOM 767 O O . PHE A 1 93 ? -2.329 3.491 4.122 1.00 98.75 93 PHE A O 1
ATOM 774 N N . PHE A 1 94 ? -1.997 2.834 1.998 1.00 98.75 94 PHE A N 1
ATOM 775 C CA . PHE A 1 94 ? -3.122 3.608 1.479 1.00 98.75 94 PHE A CA 1
ATOM 776 C C . PHE A 1 94 ? -4.446 3.140 2.082 1.00 98.75 94 PHE A C 1
ATOM 778 O O . PHE A 1 94 ? -5.249 3.973 2.509 1.00 98.75 94 PHE A O 1
ATOM 785 N N . PHE A 1 95 ? -4.678 1.827 2.143 1.00 98.69 95 PHE A N 1
ATOM 786 C CA . PHE A 1 95 ? -5.934 1.277 2.648 1.00 98.69 95 PHE A CA 1
ATOM 787 C C . PHE A 1 95 ? -6.104 1.486 4.155 1.00 98.69 95 PHE A C 1
ATOM 789 O O . PHE A 1 95 ? -7.194 1.862 4.591 1.00 98.69 95 PHE A O 1
ATOM 796 N N . TRP A 1 96 ? -5.039 1.352 4.950 1.00 98.69 96 TRP A N 1
ATOM 797 C CA . TRP A 1 96 ? -5.091 1.639 6.386 1.00 98.69 96 TRP A CA 1
ATOM 798 C C . TRP A 1 96 ? -5.404 3.108 6.664 1.00 98.69 96 TRP A C 1
ATOM 800 O O . TRP A 1 96 ? -6.293 3.424 7.457 1.00 98.69 96 TRP A O 1
ATOM 810 N N . MET A 1 97 ? -4.725 4.021 5.968 1.00 98.56 97 MET A N 1
ATOM 811 C CA . MET A 1 97 ? -4.955 5.457 6.114 1.00 98.56 97 MET A CA 1
ATOM 812 C C . MET A 1 97 ? -6.336 5.871 5.593 1.00 98.56 97 MET A C 1
ATOM 814 O O . MET A 1 97 ? -6.979 6.740 6.181 1.00 98.56 97 MET A O 1
ATOM 818 N N . ALA A 1 98 ? -6.836 5.231 4.533 1.00 98.38 98 ALA A N 1
ATOM 819 C CA . ALA A 1 98 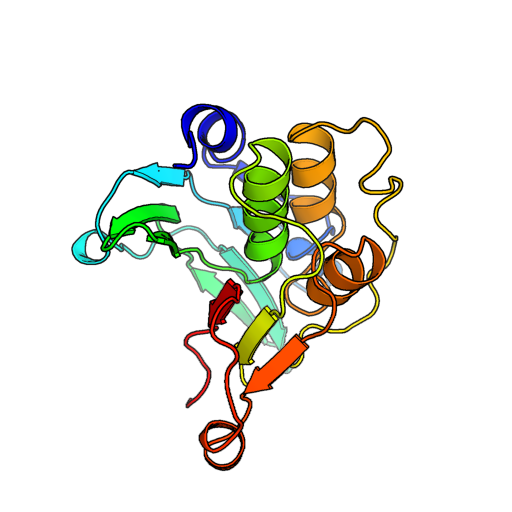? -8.201 5.434 4.062 1.00 98.38 98 ALA A CA 1
ATOM 820 C C . ALA A 1 98 ? -9.237 4.985 5.105 1.00 98.38 98 ALA A C 1
ATOM 822 O O . ALA A 1 98 ? -10.214 5.698 5.339 1.00 98.38 98 ALA A O 1
ATOM 823 N N . ALA A 1 99 ? -9.006 3.851 5.773 1.00 98.12 99 ALA A N 1
ATOM 824 C CA . ALA A 1 99 ? -9.850 3.391 6.869 1.00 98.12 99 ALA A CA 1
ATOM 825 C C . ALA A 1 99 ? -9.803 4.333 8.079 1.00 98.12 99 ALA A C 1
ATOM 827 O O . ALA A 1 99 ? -10.847 4.604 8.674 1.00 98.12 99 ALA A O 1
ATOM 828 N N . PHE A 1 100 ? -8.635 4.890 8.404 1.00 98.12 100 PHE A N 1
ATOM 829 C CA . PHE A 1 100 ? -8.497 5.918 9.437 1.00 98.12 100 PHE A CA 1
ATOM 830 C C . PHE A 1 100 ? -9.279 7.193 9.092 1.00 98.12 100 PHE A C 1
ATOM 832 O O . PHE A 1 100 ? -10.102 7.644 9.885 1.00 98.12 100 PHE A O 1
ATOM 839 N N . LEU A 1 101 ? -9.104 7.734 7.880 1.00 98.00 101 LEU A N 1
ATOM 840 C CA . LEU A 1 101 ? -9.797 8.948 7.426 1.00 98.00 101 LEU A CA 1
ATOM 841 C C . LEU A 1 101 ? -11.328 8.796 7.396 1.00 98.00 101 LEU A C 1
ATOM 843 O O . LEU A 1 101 ? -12.050 9.786 7.500 1.00 98.00 101 LEU A O 1
ATOM 847 N N . GLN A 1 102 ? -11.829 7.566 7.268 1.00 97.50 102 GLN A N 1
ATOM 848 C CA . GLN A 1 102 ? -13.257 7.247 7.322 1.00 97.50 102 GLN A CA 1
ATOM 849 C C . GLN A 1 102 ? -13.743 6.813 8.716 1.00 97.50 102 GLN A C 1
ATOM 851 O O . GLN A 1 102 ? -14.891 6.395 8.858 1.00 97.50 102 GLN A O 1
ATOM 856 N N . ASN A 1 103 ? -12.903 6.919 9.752 1.00 96.44 103 ASN A N 1
ATOM 857 C CA . ASN A 1 103 ? -13.181 6.485 11.128 1.00 96.44 103 ASN A CA 1
ATOM 858 C C . ASN A 1 103 ? -13.522 4.987 11.270 1.00 96.44 103 ASN A C 1
ATOM 860 O O . ASN A 1 103 ? -14.134 4.576 12.257 1.00 96.44 103 ASN A O 1
ATOM 864 N N . VAL A 1 104 ? -13.131 4.160 10.296 1.00 95.88 104 VAL A N 1
ATOM 865 C CA . VAL A 1 104 ? -13.268 2.696 10.353 1.00 95.88 104 VAL A CA 1
ATOM 866 C C . VAL A 1 104 ? -12.140 2.085 11.178 1.00 95.88 104 VAL A C 1
ATOM 868 O O . VAL A 1 104 ? -12.373 1.155 11.947 1.00 95.88 104 VAL A O 1
ATOM 871 N N . LEU A 1 105 ? -10.934 2.640 11.057 1.00 95.75 105 LEU A N 1
ATOM 872 C CA . LEU A 1 105 ? -9.760 2.222 11.809 1.00 95.75 105 LEU A CA 1
ATOM 873 C C . LEU A 1 105 ? -9.419 3.257 12.885 1.00 95.75 105 LEU A C 1
ATOM 875 O O . LEU A 1 105 ? -9.260 4.440 12.592 1.00 95.75 105 LEU A O 1
ATOM 879 N N . GLN A 1 106 ? -9.297 2.796 14.128 1.00 94.81 106 GLN A N 1
ATOM 880 C CA . GLN A 1 106 ? -8.825 3.614 15.242 1.00 94.81 106 GLN A CA 1
ATOM 881 C C . GLN A 1 106 ? -7.293 3.529 15.337 1.00 94.81 106 GLN A C 1
ATOM 883 O O . GLN A 1 106 ? -6.750 2.437 15.161 1.00 94.81 106 GLN A O 1
ATOM 888 N N . PRO A 1 107 ? -6.591 4.640 15.617 1.00 96.94 107 PRO A N 1
ATOM 889 C CA . PRO A 1 107 ? -5.144 4.622 15.803 1.00 96.94 107 PRO A CA 1
ATOM 890 C C . PRO A 1 107 ? -4.740 3.864 17.078 1.00 96.94 107 PRO A C 1
ATOM 892 O O . PRO A 1 107 ? -5.536 3.708 18.006 1.00 96.94 107 PRO A O 1
ATOM 895 N N . GLY A 1 108 ? -3.484 3.422 17.140 1.00 96.56 108 GLY A N 1
ATOM 896 C CA . GLY A 1 108 ? -2.902 2.741 18.300 1.00 96.56 108 GLY A CA 1
ATOM 897 C C . GLY A 1 108 ? -3.240 1.251 18.416 1.00 96.56 108 GLY A C 1
ATOM 898 O O . GLY A 1 108 ? -2.907 0.632 19.429 1.00 96.56 108 GLY A O 1
ATOM 899 N N . LEU A 1 109 ? -3.875 0.658 17.401 1.00 95.44 109 LEU A N 1
ATOM 900 C CA . LEU A 1 109 ? -4.043 -0.795 17.315 1.00 95.44 109 LEU A CA 1
ATOM 901 C C . LEU A 1 109 ? -2.699 -1.483 17.049 1.00 95.44 109 LEU A C 1
ATOM 903 O O . LEU A 1 109 ? -1.770 -0.868 16.526 1.00 95.44 109 LEU A O 1
ATOM 907 N N . LYS A 1 110 ? -2.609 -2.771 17.380 1.00 96.50 110 LYS A N 1
ATOM 908 C CA . LYS A 1 110 ? -1.482 -3.606 16.966 1.00 96.50 110 LYS A CA 1
ATOM 909 C C . LYS A 1 110 ? -1.645 -4.011 15.498 1.00 96.50 110 LYS A C 1
ATOM 911 O O . LYS A 1 110 ? -2.756 -4.346 15.075 1.00 96.50 110 LYS A O 1
ATOM 916 N N . LEU A 1 111 ? -0.553 -3.986 14.740 1.00 97.75 111 LEU A N 1
ATOM 917 C CA . LEU A 1 111 ? -0.466 -4.612 13.421 1.00 97.75 111 LEU A CA 1
ATOM 918 C C . LEU A 1 111 ? 0.073 -6.035 13.592 1.00 97.75 111 LEU A C 1
ATOM 920 O O . LEU A 1 111 ? 1.080 -6.220 14.266 1.00 97.75 111 LEU A O 1
ATOM 924 N N . ILE A 1 112 ? -0.585 -7.027 13.002 1.00 96.62 112 ILE A N 1
ATOM 925 C CA . ILE A 1 112 ? -0.039 -8.378 12.845 1.00 96.62 112 ILE A CA 1
ATOM 926 C C . ILE A 1 112 ? 0.334 -8.516 11.378 1.00 96.62 112 ILE A C 1
ATOM 928 O O . ILE A 1 112 ? -0.558 -8.512 10.530 1.00 96.62 112 ILE A O 1
ATOM 932 N N . HIS A 1 113 ? 1.630 -8.580 11.105 1.00 95.69 113 HIS A N 1
ATOM 933 C CA . HIS A 1 113 ? 2.199 -8.650 9.767 1.00 95.69 113 HIS A CA 1
ATOM 934 C C . HIS A 1 113 ? 2.797 -10.043 9.571 1.00 95.69 113 HIS A C 1
ATOM 936 O O . HIS A 1 113 ? 3.686 -10.450 10.316 1.00 95.69 113 HIS A O 1
ATOM 942 N N . VAL A 1 114 ? 2.234 -10.803 8.640 1.00 94.56 114 VAL A N 1
ATOM 943 C CA . VAL A 1 114 ? 2.656 -12.164 8.306 1.00 94.56 114 VAL A CA 1
ATOM 944 C C . VAL A 1 114 ? 3.402 -12.091 6.984 1.00 94.56 114 VAL A C 1
ATOM 946 O O . VAL A 1 114 ? 2.768 -11.944 5.945 1.00 94.56 114 VAL A O 1
ATOM 949 N N . ASP A 1 115 ? 4.726 -12.139 7.054 1.00 92.56 115 ASP A N 1
ATOM 950 C CA . ASP A 1 115 ? 5.649 -11.941 5.931 1.00 92.56 115 ASP A CA 1
ATOM 951 C C . ASP A 1 115 ? 7.041 -12.456 6.342 1.00 92.56 115 ASP A C 1
ATOM 953 O O . ASP A 1 115 ? 7.404 -12.368 7.518 1.00 92.56 115 ASP A O 1
ATOM 957 N N . MET A 1 116 ? 7.826 -12.997 5.405 1.00 89.12 116 MET A N 1
ATOM 958 C CA . MET A 1 116 ? 9.251 -13.292 5.635 1.00 89.12 116 MET A CA 1
ATOM 959 C C . MET A 1 116 ? 10.103 -12.019 5.719 1.00 89.12 116 MET A C 1
ATOM 961 O O . MET A 1 116 ? 11.185 -12.020 6.316 1.00 89.12 116 MET A O 1
ATOM 965 N N . HIS A 1 117 ? 9.644 -10.934 5.105 1.00 90.62 117 HIS A N 1
ATOM 966 C CA . HIS A 1 117 ? 10.245 -9.619 5.177 1.00 90.62 117 HIS A CA 1
ATOM 967 C C . HIS A 1 117 ? 9.670 -8.840 6.355 1.00 90.62 117 HIS A C 1
ATOM 969 O O . HIS A 1 117 ? 8.580 -9.086 6.852 1.00 90.62 117 HIS A O 1
ATOM 975 N N . THR A 1 118 ? 10.442 -7.876 6.848 1.00 92.81 118 THR A N 1
ATOM 976 C CA . THR A 1 118 ? 9.948 -7.016 7.933 1.00 92.81 118 THR A CA 1
ATOM 977 C C . THR A 1 118 ? 9.159 -5.822 7.417 1.00 92.81 118 THR A C 1
ATOM 979 O O . THR A 1 118 ? 8.437 -5.210 8.190 1.00 92.81 118 THR A O 1
ATOM 982 N N . ASP A 1 119 ? 9.412 -5.390 6.178 1.00 95.69 119 ASP A N 1
ATOM 983 C CA . ASP A 1 119 ? 8.883 -4.161 5.568 1.00 95.69 119 ASP A CA 1
ATOM 984 C C . ASP A 1 119 ? 9.027 -2.875 6.395 1.00 95.69 119 ASP A C 1
ATOM 986 O O . ASP A 1 119 ? 8.336 -1.857 6.226 1.00 95.69 119 ASP A O 1
ATOM 990 N N . MET A 1 120 ? 10.025 -2.898 7.280 1.00 97.00 120 MET A N 1
ATOM 991 C CA . MET A 1 120 ? 10.362 -1.830 8.208 1.00 97.00 120 MET A CA 1
ATOM 992 C C . MET A 1 120 ? 11.574 -1.003 7.761 1.00 97.00 120 MET A C 1
ATOM 994 O O . MET A 1 120 ? 12.172 -0.290 8.577 1.00 97.00 120 MET A O 1
ATOM 998 N N . HIS A 1 121 ? 11.969 -1.039 6.484 1.00 97.19 121 HIS A N 1
ATOM 999 C CA . HIS A 1 121 ? 13.007 -0.122 6.020 1.00 97.19 121 HIS A CA 1
ATOM 1000 C C . HIS A 1 121 ? 12.540 1.328 6.158 1.00 97.19 121 HIS A C 1
ATOM 1002 O O . HIS A 1 121 ? 11.359 1.671 6.068 1.00 97.19 121 HIS A O 1
ATOM 1008 N N . LYS A 1 122 ? 13.500 2.222 6.390 1.00 96.06 122 LYS A N 1
ATOM 1009 C CA . LYS A 1 122 ? 13.213 3.651 6.462 1.00 96.06 122 LYS A CA 1
ATOM 1010 C C . LYS A 1 122 ? 12.875 4.162 5.052 1.00 96.06 122 LYS A C 1
ATOM 1012 O O . LYS A 1 122 ? 13.708 4.002 4.161 1.00 96.06 122 LYS A O 1
ATOM 1017 N N . PRO A 1 123 ? 11.727 4.833 4.848 1.00 96.19 123 PRO A N 1
ATOM 1018 C CA . PRO A 1 123 ? 11.412 5.434 3.557 1.00 96.19 123 PRO A CA 1
ATOM 1019 C C . PRO A 1 123 ? 12.359 6.611 3.264 1.00 96.19 123 PRO A C 1
ATOM 1021 O O . PRO A 1 123 ? 12.892 7.226 4.200 1.00 96.19 123 PRO A O 1
ATOM 1024 N N . PRO A 1 124 ? 12.527 7.001 1.987 1.00 94.19 124 PRO A N 1
ATOM 1025 C CA . PRO A 1 124 ? 13.363 8.146 1.621 1.00 94.19 124 PRO A CA 1
ATOM 1026 C C . PRO A 1 124 ? 12.862 9.454 2.253 1.00 94.19 124 PRO A C 1
ATOM 1028 O O . PRO A 1 124 ? 13.662 10.290 2.674 1.00 94.19 124 PRO A O 1
ATOM 1031 N N . PHE A 1 125 ? 11.540 9.596 2.393 1.00 95.06 125 PHE A N 1
ATOM 1032 C CA . PHE A 1 125 ? 10.895 10.717 3.069 1.00 95.06 125 PHE A CA 1
ATOM 1033 C C . PHE A 1 125 ? 9.792 10.220 4.006 1.00 95.06 125 PHE A C 1
ATOM 1035 O O . PHE A 1 125 ? 9.083 9.256 3.710 1.00 95.06 125 PHE A O 1
ATOM 1042 N N . LEU A 1 126 ? 9.637 10.884 5.150 1.00 94.38 126 LEU A N 1
ATOM 1043 C CA . LEU A 1 126 ? 8.533 10.619 6.073 1.00 94.38 126 LEU A CA 1
ATOM 1044 C C . LEU A 1 126 ? 7.238 11.250 5.554 1.00 94.38 126 LEU A C 1
ATOM 1046 O O . LEU A 1 126 ? 7.279 12.240 4.822 1.00 94.38 126 LEU A O 1
ATOM 1050 N N . PHE A 1 127 ? 6.097 10.704 5.977 1.00 96.50 127 PHE A N 1
ATOM 1051 C CA . PHE A 1 127 ? 4.809 11.344 5.735 1.00 96.50 127 PHE A CA 1
ATOM 1052 C C . PHE A 1 127 ? 4.810 12.733 6.399 1.00 96.50 127 PHE A C 1
ATOM 1054 O O . PHE A 1 127 ? 5.174 12.835 7.573 1.00 96.50 127 PHE A O 1
ATOM 1061 N N . PRO A 1 128 ? 4.456 13.811 5.678 1.00 93.62 128 PRO A N 1
ATOM 1062 C CA . PRO A 1 128 ? 4.680 15.175 6.157 1.00 93.62 128 PRO A CA 1
ATOM 1063 C C . PRO A 1 128 ? 3.639 15.657 7.181 1.00 93.62 128 PRO A C 1
ATOM 1065 O O . PRO A 1 128 ? 3.746 16.783 7.664 1.00 93.62 128 PRO A O 1
ATOM 1068 N N . PHE A 1 129 ? 2.647 14.827 7.511 1.00 95.44 129 PHE A N 1
ATOM 1069 C CA . PHE A 1 129 ? 1.561 15.151 8.434 1.00 95.44 129 PHE A CA 1
ATOM 1070 C C . PHE A 1 129 ? 1.591 14.258 9.675 1.00 95.44 129 PHE A C 1
ATOM 1072 O O . PHE A 1 129 ? 2.098 13.141 9.629 1.00 95.44 129 PHE A O 1
ATOM 1079 N N . THR A 1 130 ? 0.974 14.715 10.762 1.00 95.81 130 THR A N 1
ATOM 1080 C CA . THR A 1 130 ? 0.543 13.866 11.881 1.00 95.81 130 THR A CA 1
ATOM 1081 C C . THR A 1 130 ? -0.940 13.515 11.751 1.00 95.81 130 THR A C 1
ATOM 1083 O O . THR A 1 130 ? -1.682 14.187 11.034 1.00 95.81 130 THR A O 1
ATOM 1086 N N . LEU A 1 131 ? -1.413 12.505 12.492 1.00 95.31 131 LEU A N 1
ATOM 1087 C CA . LEU A 1 131 ? -2.835 12.124 12.496 1.00 95.31 131 LEU A CA 1
ATOM 1088 C C . LEU A 1 131 ? -3.779 13.221 13.027 1.00 95.31 131 LEU A C 1
ATOM 1090 O O . LEU A 1 131 ? -4.980 13.150 12.793 1.00 95.31 131 LEU A O 1
ATOM 1094 N N . GLN A 1 132 ? -3.260 14.228 13.740 1.00 94.44 132 GLN A N 1
ATOM 1095 C CA . GLN A 1 132 ? -4.039 15.371 14.238 1.00 94.44 132 GLN A CA 1
ATOM 1096 C C . GLN A 1 132 ? -4.133 16.516 13.219 1.00 94.44 132 GLN A C 1
ATOM 1098 O O . GLN A 1 132 ? -4.928 17.438 13.402 1.00 94.44 132 GLN A O 1
ATOM 1103 N N . GLN A 1 133 ? -3.309 16.493 12.171 1.00 94.81 133 GLN A N 1
ATOM 1104 C CA . GLN A 1 133 ? -3.346 17.481 11.101 1.00 94.81 133 GLN A CA 1
ATOM 1105 C C . GLN A 1 133 ? -4.339 17.061 10.015 1.00 94.81 133 GLN A C 1
ATOM 1107 O O . GLN A 1 133 ? -4.678 15.891 9.864 1.00 94.81 133 GLN A O 1
ATOM 1112 N N . SER A 1 134 ? -4.803 18.034 9.233 1.00 93.81 134 SER A N 1
ATOM 1113 C CA . SER A 1 134 ? -5.648 17.753 8.076 1.00 93.81 134 SER A CA 1
ATOM 1114 C C . SER A 1 134 ? -4.788 17.340 6.883 1.00 93.81 134 SER A C 1
ATOM 1116 O O . SER A 1 134 ? -3.883 18.072 6.487 1.00 93.81 134 SER A O 1
ATOM 1118 N N . PHE A 1 135 ? -5.100 16.182 6.312 1.00 97.38 135 PHE A N 1
ATOM 1119 C CA . PHE A 1 135 ? -4.577 15.682 5.045 1.00 97.38 135 PHE A CA 1
ATOM 1120 C C . PHE A 1 135 ? -5.679 14.893 4.332 1.00 97.38 135 PHE A C 1
ATOM 1122 O O . PHE A 1 135 ? -6.704 14.534 4.918 1.00 97.38 135 PHE A O 1
ATOM 1129 N N . THR A 1 136 ? -5.495 14.655 3.042 1.00 97.94 136 THR A N 1
ATOM 1130 C CA . THR A 1 136 ? -6.503 14.072 2.157 1.00 97.94 136 THR A CA 1
ATOM 1131 C C . THR A 1 136 ? -6.118 12.668 1.702 1.00 97.94 136 THR A C 1
ATOM 1133 O O . THR A 1 136 ? -4.959 12.262 1.772 1.00 97.94 136 THR A O 1
ATOM 1136 N N . LEU A 1 137 ? -7.080 11.935 1.128 1.00 98.25 137 LEU A N 1
ATOM 1137 C CA . LEU A 1 137 ? -6.788 10.685 0.414 1.00 98.25 137 LEU A CA 1
ATOM 1138 C C . LEU A 1 137 ? -5.773 10.879 -0.721 1.00 98.25 137 LEU A C 1
ATOM 1140 O O . LEU A 1 137 ? -5.043 9.944 -1.029 1.00 98.25 137 LEU A O 1
ATOM 1144 N N . LYS A 1 138 ? -5.706 12.073 -1.327 1.00 98.50 138 LYS A N 1
ATOM 1145 C CA . LYS A 1 138 ? -4.714 12.368 -2.363 1.00 98.50 138 LYS A CA 1
ATOM 1146 C C . LYS A 1 138 ? -3.303 12.409 -1.782 1.00 98.50 138 LYS A C 1
ATOM 1148 O O . LYS A 1 138 ? -2.408 11.825 -2.374 1.00 98.50 138 LYS A O 1
ATOM 1153 N N . ASP A 1 139 ? -3.118 13.034 -0.621 1.00 98.50 139 ASP A N 1
ATOM 1154 C CA . ASP A 1 139 ? -1.808 13.095 0.040 1.00 98.50 139 ASP A CA 1
ATOM 1155 C C . ASP A 1 139 ? -1.305 11.689 0.396 1.00 98.50 139 ASP A C 1
ATOM 1157 O O . ASP A 1 139 ? -0.146 11.349 0.163 1.00 98.50 139 ASP A O 1
ATOM 1161 N N . VAL A 1 140 ? -2.208 10.838 0.895 1.00 98.62 140 VAL A N 1
ATOM 1162 C CA . VAL A 1 140 ? -1.923 9.425 1.181 1.00 98.62 140 VAL A CA 1
ATOM 1163 C C . VAL A 1 140 ? -1.610 8.656 -0.105 1.00 98.62 140 VAL A C 1
ATOM 1165 O O . VAL A 1 140 ? -0.643 7.895 -0.142 1.00 98.62 140 VAL A O 1
ATOM 1168 N N . PHE A 1 141 ? -2.407 8.842 -1.161 1.00 98.75 141 PHE A N 1
ATOM 1169 C CA . PHE A 1 141 ? -2.206 8.191 -2.456 1.00 98.75 141 PHE A CA 1
ATOM 1170 C C . PHE A 1 141 ? -0.840 8.532 -3.052 1.00 98.75 141 PHE A C 1
ATOM 1172 O O . PHE A 1 141 ? -0.103 7.626 -3.443 1.00 98.75 141 PHE A O 1
ATOM 1179 N N . ASP A 1 142 ? -0.491 9.818 -3.078 1.00 98.50 142 ASP A N 1
ATOM 1180 C CA . ASP A 1 142 ? 0.772 10.286 -3.637 1.00 98.50 142 ASP A CA 1
ATOM 1181 C C . ASP A 1 142 ? 1.958 9.748 -2.824 1.00 98.50 142 ASP A C 1
ATOM 1183 O O . ASP A 1 142 ? 2.933 9.257 -3.393 1.00 98.50 142 ASP A O 1
ATOM 1187 N N . TYR A 1 143 ? 1.861 9.768 -1.491 1.00 98.69 143 TYR A N 1
ATOM 1188 C CA . TYR A 1 143 ? 2.899 9.207 -0.628 1.00 98.69 143 TYR A CA 1
ATOM 1189 C C . TYR A 1 143 ? 3.083 7.701 -0.857 1.00 98.69 143 TYR A C 1
ATOM 1191 O O . TYR A 1 143 ? 4.206 7.234 -1.050 1.00 98.69 143 TYR A O 1
ATOM 1199 N N . THR A 1 144 ? 1.979 6.953 -0.922 1.00 98.62 144 THR A N 1
ATOM 1200 C CA . THR A 1 144 ? 1.996 5.495 -1.119 1.00 98.62 144 THR A CA 1
ATOM 1201 C C . THR A 1 144 ? 2.655 5.103 -2.437 1.00 98.62 144 THR A C 1
ATOM 1203 O O . THR A 1 144 ? 3.461 4.181 -2.463 1.00 98.62 144 THR A O 1
ATOM 1206 N N . ASN A 1 145 ? 2.325 5.798 -3.527 1.00 98.25 145 ASN A N 1
ATOM 1207 C CA . ASN A 1 145 ? 2.732 5.391 -4.873 1.00 98.25 145 ASN A CA 1
ATOM 1208 C C . ASN A 1 145 ? 4.059 6.006 -5.329 1.00 98.25 145 ASN A C 1
ATOM 1210 O O . ASN A 1 145 ? 4.750 5.416 -6.155 1.00 98.25 145 ASN A O 1
ATOM 1214 N N . TYR A 1 146 ? 4.422 7.186 -4.817 1.00 97.81 146 TYR A N 1
ATOM 1215 C CA . TYR A 1 146 ? 5.600 7.920 -5.291 1.00 97.81 146 TYR A CA 1
ATOM 1216 C C . TYR A 1 146 ? 6.706 8.080 -4.241 1.00 97.81 146 TYR A C 1
ATOM 1218 O O . TYR A 1 146 ? 7.784 8.580 -4.574 1.00 97.81 146 TYR A O 1
ATOM 1226 N N . THR A 1 147 ? 6.473 7.648 -2.995 1.00 98.00 147 THR A N 1
ATOM 1227 C CA . THR A 1 147 ? 7.491 7.644 -1.927 1.00 98.00 147 THR A CA 1
ATOM 1228 C C . THR A 1 147 ? 7.752 6.250 -1.377 1.00 98.00 147 THR A C 1
ATOM 1230 O O . THR A 1 147 ? 8.913 5.879 -1.213 1.00 98.00 147 THR A O 1
ATOM 1233 N N . LEU A 1 148 ? 6.692 5.497 -1.077 1.00 98.50 148 LEU A N 1
ATOM 1234 C CA . LEU A 1 148 ? 6.814 4.168 -0.489 1.00 98.50 148 LEU A CA 1
ATOM 1235 C C . LEU A 1 148 ? 7.074 3.099 -1.547 1.00 98.50 148 LEU A C 1
ATOM 1237 O O . LEU A 1 148 ? 6.594 3.180 -2.676 1.00 98.50 148 LEU A O 1
ATOM 1241 N N . HIS A 1 149 ? 7.808 2.078 -1.134 1.00 96.88 149 HIS A N 1
ATOM 1242 C CA . HIS A 1 149 ? 7.982 0.832 -1.861 1.00 96.88 149 HIS A CA 1
ATOM 1243 C C . HIS A 1 149 ? 7.729 -0.356 -0.926 1.00 96.88 149 HIS A C 1
ATOM 1245 O O . HIS A 1 149 ? 7.611 -0.143 0.283 1.00 96.88 149 HIS A O 1
ATOM 1251 N N . VAL A 1 150 ? 7.673 -1.578 -1.469 1.00 95.88 150 VAL A N 1
ATOM 1252 C CA . VAL A 1 150 ? 7.340 -2.812 -0.724 1.00 95.88 150 VAL A CA 1
ATOM 1253 C C . VAL A 1 150 ? 8.078 -2.917 0.613 1.00 95.88 150 VAL A C 1
ATOM 1255 O O . VAL A 1 150 ? 7.439 -3.007 1.639 1.00 95.88 150 VAL A O 1
ATOM 1258 N N . ALA A 1 151 ? 9.384 -2.654 0.666 1.00 96.12 151 ALA A N 1
ATOM 1259 C CA . ALA A 1 151 ? 10.119 -2.793 1.927 1.00 96.12 151 ALA A CA 1
ATOM 1260 C C . ALA A 1 151 ? 9.973 -1.661 2.986 1.00 96.12 151 ALA A C 1
ATOM 1262 O O . ALA A 1 151 ? 10.694 -1.709 3.982 1.00 96.12 151 ALA A O 1
ATOM 1263 N N . CYS A 1 152 ? 9.183 -0.585 2.792 1.00 97.12 152 CYS A N 1
ATOM 1264 C CA . CYS A 1 152 ? 9.267 0.610 3.673 1.00 97.12 152 CYS A CA 1
ATOM 1265 C C . CYS A 1 152 ? 7.956 1.275 4.139 1.00 97.12 152 CYS A C 1
ATOM 1267 O O . CYS A 1 152 ? 7.970 2.443 4.550 1.00 97.12 152 CYS A O 1
ATOM 1269 N N . PHE A 1 153 ? 6.817 0.582 4.106 1.00 97.94 153 PHE A N 1
ATOM 1270 C CA . PHE A 1 153 ? 5.512 1.195 4.404 1.00 97.94 153 PHE A CA 1
ATOM 1271 C C . PHE A 1 153 ? 5.060 1.093 5.872 1.00 97.94 153 PHE A C 1
ATOM 1273 O O . PHE A 1 153 ? 4.248 1.917 6.311 1.00 97.94 153 PHE A O 1
ATOM 1280 N N . ILE A 1 154 ? 5.618 0.170 6.666 1.00 98.38 154 ILE A N 1
ATOM 1281 C CA . ILE A 1 154 ? 5.219 -0.028 8.072 1.00 98.38 154 ILE A CA 1
ATOM 1282 C C . ILE A 1 154 ? 5.758 1.086 8.982 1.00 98.38 154 ILE A C 1
ATOM 1284 O O . ILE A 1 154 ? 5.034 1.620 9.827 1.00 98.38 154 ILE A O 1
ATOM 1288 N N . VAL A 1 155 ? 7.014 1.509 8.790 1.00 97.94 155 VAL A N 1
ATOM 1289 C CA . VAL A 1 155 ? 7.637 2.578 9.599 1.00 97.94 155 VAL A CA 1
ATOM 1290 C C . VAL A 1 155 ? 6.827 3.885 9.593 1.00 97.94 155 VAL A C 1
ATOM 1292 O O . VAL A 1 155 ? 6.621 4.451 10.672 1.00 97.94 155 VAL A O 1
ATOM 1295 N N . PRO A 1 156 ? 6.350 4.396 8.440 1.00 98.06 156 PRO A N 1
ATOM 1296 C CA . PRO A 1 156 ? 5.412 5.515 8.401 1.00 98.06 156 PRO A CA 1
ATOM 1297 C C . PRO A 1 156 ? 4.170 5.317 9.274 1.00 98.06 156 PRO A C 1
ATOM 1299 O O . PRO A 1 156 ? 3.830 6.214 10.043 1.00 98.06 156 PRO A O 1
ATOM 1302 N N . ALA A 1 157 ? 3.513 4.156 9.193 1.00 98.19 157 ALA A N 1
ATOM 1303 C CA . ALA A 1 157 ? 2.286 3.880 9.941 1.00 98.19 157 ALA A CA 1
ATOM 1304 C C . ALA A 1 157 ? 2.527 3.878 11.462 1.00 98.19 157 ALA A C 1
ATOM 1306 O O . ALA A 1 157 ? 1.764 4.492 12.212 1.00 98.19 157 ALA A O 1
ATOM 1307 N N . LEU A 1 158 ? 3.635 3.281 11.914 1.00 98.12 158 LEU A N 1
ATOM 1308 C CA . LEU A 1 158 ? 4.050 3.311 13.322 1.00 98.12 158 LEU A CA 1
ATOM 1309 C C . LEU A 1 158 ? 4.370 4.733 13.794 1.00 98.12 158 LEU A C 1
ATOM 1311 O O . LEU A 1 158 ? 3.924 5.162 14.854 1.00 98.12 158 LEU A O 1
ATOM 1315 N N . ARG A 1 159 ? 5.110 5.510 12.993 1.00 96.75 159 ARG A N 1
ATOM 1316 C CA . ARG A 1 159 ? 5.480 6.892 13.348 1.00 96.75 159 ARG A CA 1
ATOM 1317 C C . ARG A 1 159 ? 4.285 7.827 13.458 1.00 96.75 159 ARG A C 1
ATOM 1319 O O . ARG A 1 159 ? 4.324 8.758 14.258 1.00 96.75 159 ARG A O 1
ATOM 1326 N N . LEU A 1 160 ? 3.245 7.589 12.666 1.00 96.88 160 LEU A N 1
ATOM 1327 C CA . LEU A 1 160 ? 1.987 8.321 12.764 1.00 96.88 160 LEU A CA 1
ATOM 1328 C C . LEU A 1 160 ? 1.200 7.968 14.032 1.00 96.88 160 LEU A C 1
ATOM 1330 O O . LEU A 1 160 ? 0.294 8.710 14.404 1.00 96.88 160 LEU A O 1
ATOM 1334 N N . GLY A 1 161 ? 1.535 6.862 14.700 1.00 97.69 161 GLY A N 1
ATOM 1335 C CA . GLY A 1 161 ? 0.717 6.280 15.758 1.00 97.69 161 GLY A CA 1
ATOM 1336 C C . GLY A 1 161 ? -0.549 5.619 15.213 1.00 97.69 161 GLY A C 1
ATOM 1337 O O . GLY A 1 161 ? -1.488 5.389 15.973 1.00 97.69 161 GLY A O 1
ATOM 1338 N N . LEU A 1 162 ? -0.597 5.324 13.905 1.00 98.00 162 LEU A N 1
ATOM 1339 C CA . LEU A 1 162 ? -1.686 4.546 13.314 1.00 98.00 162 LEU A CA 1
ATOM 1340 C C . LEU A 1 162 ? -1.713 3.157 13.950 1.00 98.00 162 LEU A C 1
ATOM 1342 O O . LEU A 1 162 ? -2.763 2.694 14.390 1.00 98.00 162 LEU A O 1
ATOM 1346 N N . PHE A 1 163 ? -0.527 2.569 14.086 1.00 98.38 163 PHE A N 1
ATOM 1347 C CA . PHE A 1 163 ? -0.289 1.381 14.889 1.00 98.38 163 PHE A CA 1
ATOM 1348 C C . PHE A 1 163 ? 0.609 1.715 16.075 1.00 98.38 163 PHE A C 1
ATOM 1350 O O . PHE A 1 163 ? 1.497 2.562 15.967 1.00 98.38 163 PHE A O 1
ATOM 1357 N N . SER A 1 164 ? 0.353 1.071 17.212 1.00 97.12 164 SER A N 1
ATOM 1358 C CA . SER A 1 164 ? 1.172 1.215 18.423 1.00 97.12 164 SER A CA 1
ATOM 1359 C C . SER A 1 164 ? 2.449 0.382 18.347 1.00 97.12 164 SER A C 1
ATOM 1361 O O . SER A 1 164 ? 3.508 0.831 18.778 1.00 97.12 164 SER A O 1
ATOM 1363 N N . GLU A 1 165 ? 2.345 -0.805 17.761 1.00 96.25 165 GLU A N 1
ATOM 1364 C CA . GLU A 1 165 ? 3.428 -1.756 17.545 1.00 96.25 165 GLU A CA 1
ATOM 1365 C C . GLU A 1 165 ? 3.059 -2.715 16.399 1.00 96.25 165 GLU A C 1
ATOM 1367 O O . GLU A 1 165 ? 1.905 -2.754 15.951 1.00 96.25 165 GLU A O 1
ATOM 1372 N N . VAL A 1 166 ? 4.040 -3.488 15.937 1.00 95.94 166 VAL A N 1
ATOM 1373 C CA . VAL A 1 166 ? 3.869 -4.550 14.940 1.00 95.94 166 VAL A CA 1
ATOM 1374 C C . VAL A 1 166 ? 4.363 -5.876 15.523 1.00 95.94 166 VAL A C 1
ATOM 1376 O O . VAL A 1 166 ? 5.453 -5.928 16.087 1.00 95.94 166 VAL A O 1
ATOM 1379 N N . GLU A 1 167 ? 3.548 -6.927 15.425 1.00 94.75 167 GLU A N 1
ATOM 1380 C CA . GLU A 1 167 ? 4.000 -8.317 15.552 1.00 94.75 167 GLU A CA 1
ATOM 1381 C C . GLU A 1 167 ? 4.363 -8.817 14.160 1.00 94.75 167 GLU A C 1
ATOM 1383 O O . GLU A 1 167 ? 3.510 -8.767 13.271 1.00 94.75 167 GLU A O 1
ATOM 1388 N N . ILE A 1 168 ? 5.587 -9.304 13.979 1.00 93.12 168 ILE A N 1
ATOM 1389 C CA . ILE A 1 168 ? 6.019 -9.908 12.719 1.00 93.12 168 ILE A CA 1
ATOM 1390 C C . ILE A 1 168 ? 5.970 -11.425 12.884 1.00 93.12 168 ILE A C 1
ATOM 1392 O O . ILE A 1 168 ? 6.597 -11.979 13.787 1.00 93.12 168 ILE A O 1
ATOM 1396 N N . ILE A 1 169 ? 5.202 -12.086 12.023 1.00 91.69 169 ILE A N 1
ATOM 1397 C CA . ILE A 1 169 ? 5.110 -13.540 11.932 1.00 91.69 169 ILE A CA 1
ATOM 1398 C C . ILE A 1 169 ? 5.847 -13.969 10.662 1.00 91.69 169 ILE A C 1
ATOM 1400 O O . ILE A 1 169 ? 5.251 -14.102 9.599 1.00 91.69 169 ILE A O 1
ATOM 1404 N N . ASP A 1 170 ? 7.151 -14.177 10.814 1.00 89.06 170 ASP A N 1
ATOM 1405 C CA . ASP A 1 170 ? 8.123 -14.507 9.759 1.00 89.06 170 ASP A CA 1
ATOM 1406 C C . ASP A 1 170 ? 8.515 -15.990 9.714 1.00 89.06 170 ASP A C 1
ATOM 1408 O O . ASP A 1 170 ? 9.291 -16.432 8.868 1.00 89.06 170 ASP A O 1
ATOM 1412 N N . SER A 1 171 ? 8.012 -16.783 10.659 1.00 85.38 171 SER A N 1
ATOM 1413 C CA . SER A 1 171 ? 8.354 -18.192 10.786 1.00 85.38 171 SER A CA 1
ATOM 1414 C C . SER A 1 171 ? 7.256 -18.977 11.493 1.00 85.38 171 SER A C 1
ATOM 1416 O O . SER A 1 171 ? 6.404 -18.419 12.187 1.00 85.38 171 SER A O 1
ATOM 1418 N N . THR A 1 172 ? 7.309 -20.308 11.388 1.00 83.00 172 THR A N 1
ATOM 1419 C CA . THR A 1 172 ? 6.396 -21.210 12.109 1.00 83.00 172 THR A CA 1
ATOM 1420 C C . THR A 1 172 ? 6.441 -21.025 13.626 1.00 83.00 172 THR A C 1
ATOM 1422 O O . THR A 1 172 ? 5.433 -21.244 14.286 1.00 83.00 172 THR A O 1
ATOM 1425 N N . LEU A 1 173 ? 7.590 -20.622 14.182 1.00 81.44 173 LEU A N 1
ATOM 1426 C CA . LEU A 1 173 ? 7.742 -20.379 15.620 1.00 81.44 173 LEU A CA 1
ATOM 1427 C C . LEU A 1 173 ? 6.955 -19.137 16.057 1.00 81.44 173 LEU A C 1
ATOM 1429 O O . LEU A 1 173 ? 6.329 -19.141 17.112 1.00 81.44 173 LEU A O 1
ATOM 1433 N N . SER A 1 174 ? 6.924 -18.107 15.212 1.00 84.25 174 SER A N 1
ATOM 1434 C CA . SER A 1 174 ? 6.241 -16.839 15.481 1.00 84.25 174 SER A CA 1
ATOM 1435 C C . SER A 1 174 ? 4.706 -16.988 15.538 1.00 84.25 174 SER A C 1
ATOM 1437 O O . SER A 1 174 ? 4.025 -16.138 16.106 1.00 84.25 174 SER A O 1
ATOM 1439 N N . PHE A 1 175 ? 4.137 -18.097 15.037 1.00 82.81 175 PHE A N 1
ATOM 1440 C CA . PHE A 1 175 ? 2.703 -18.406 15.183 1.00 82.81 175 PHE A CA 1
ATOM 1441 C C . PHE A 1 175 ? 2.287 -18.785 16.610 1.00 82.81 175 PHE A C 1
ATOM 1443 O O . PHE A 1 175 ? 1.093 -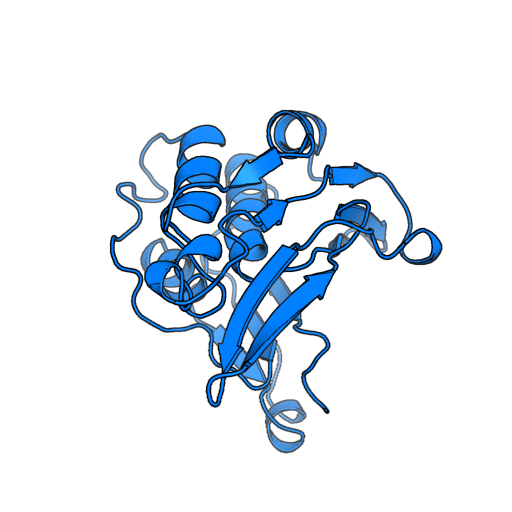18.780 16.910 1.00 82.81 175 PHE A O 1
ATOM 1450 N N . GLU A 1 176 ? 3.232 -19.113 17.495 1.00 85.19 176 GLU A N 1
ATOM 1451 C CA . GLU A 1 176 ? 2.933 -19.383 18.908 1.00 85.19 176 GLU A CA 1
ATOM 1452 C C . GLU A 1 176 ? 2.704 -18.093 19.718 1.00 85.19 176 GLU A C 1
ATOM 1454 O O . GLU A 1 176 ? 2.253 -18.151 20.866 1.00 85.19 176 GLU A O 1
ATOM 1459 N N . ASN A 1 177 ? 2.984 -16.922 19.131 1.00 84.06 177 ASN A N 1
ATOM 1460 C CA . ASN A 1 177 ? 2.854 -15.636 19.804 1.00 84.06 177 ASN A CA 1
ATOM 1461 C C . ASN A 1 177 ? 1.384 -15.294 20.092 1.00 84.06 177 ASN A C 1
ATOM 1463 O O . ASN A 1 177 ? 0.478 -15.516 19.286 1.00 84.06 177 ASN A O 1
ATOM 1467 N N . THR A 1 178 ? 1.135 -14.699 21.260 1.00 84.69 178 THR A N 1
ATOM 1468 C CA . THR A 1 178 ? -0.212 -14.273 21.656 1.00 84.69 178 THR A CA 1
ATOM 1469 C C . THR A 1 178 ? -0.682 -13.100 20.794 1.00 84.69 178 THR A C 1
ATOM 1471 O O . THR A 1 178 ? -0.116 -12.007 20.847 1.00 84.69 178 THR A O 1
ATOM 1474 N N . ILE A 1 179 ? -1.771 -13.303 20.052 1.00 85.00 179 ILE A N 1
ATOM 1475 C CA . ILE A 1 179 ? -2.416 -12.265 19.240 1.00 85.00 179 ILE A CA 1
ATOM 1476 C C . ILE A 1 179 ? -3.473 -11.536 20.093 1.00 85.00 179 ILE A C 1
ATOM 1478 O O . ILE A 1 179 ? -4.258 -12.195 20.777 1.00 85.00 179 ILE A O 1
ATOM 1482 N N . PRO A 1 180 ? -3.519 -10.189 20.088 1.00 88.38 180 PRO A N 1
ATOM 1483 C CA . PRO A 1 180 ? -4.527 -9.435 20.831 1.00 88.38 180 PRO A CA 1
ATOM 1484 C C . PRO A 1 180 ? -5.926 -9.573 20.213 1.00 88.38 180 PRO A C 1
ATOM 1486 O O . PRO A 1 180 ? -6.078 -9.886 19.037 1.00 88.38 180 PRO A O 1
ATOM 1489 N N . ASP A 1 181 ? -6.966 -9.225 20.973 1.00 87.12 181 ASP A N 1
ATOM 1490 C CA . ASP A 1 181 ? -8.359 -9.299 20.498 1.00 87.12 181 ASP A CA 1
ATOM 1491 C C . ASP A 1 181 ? -8.670 -8.339 19.332 1.00 87.12 181 ASP A C 1
ATOM 1493 O O . ASP A 1 181 ? -9.576 -8.583 18.533 1.00 87.12 181 ASP A O 1
ATOM 1497 N N . LYS A 1 182 ? -7.954 -7.208 19.252 1.00 91.75 182 LYS A N 1
ATOM 1498 C CA . LYS A 1 182 ? -8.152 -6.166 18.235 1.00 91.75 182 LYS A CA 1
ATOM 1499 C C . LYS A 1 182 ? -6.835 -5.838 17.553 1.00 91.75 182 LYS A C 1
ATOM 1501 O O . LYS A 1 182 ? -5.912 -5.333 18.190 1.00 91.75 182 LYS A O 1
ATOM 1506 N N . PHE A 1 183 ? -6.791 -6.073 16.252 1.00 95.31 183 PHE A N 1
ATOM 1507 C CA . PHE A 1 183 ? -5.623 -5.837 15.419 1.00 95.31 183 PHE A CA 1
ATOM 1508 C C . PHE A 1 183 ? -6.034 -5.594 13.971 1.00 95.31 183 PHE A C 1
ATOM 1510 O O . PHE A 1 183 ? -7.159 -5.905 13.566 1.00 95.31 183 PHE A O 1
ATOM 1517 N N . VAL A 1 184 ? -5.099 -5.053 13.198 1.00 97.38 184 VAL A N 1
ATOM 1518 C CA . VAL A 1 184 ? -5.120 -5.176 11.740 1.00 97.38 184 VAL A CA 1
ATOM 1519 C C . VAL A 1 184 ? -4.259 -6.361 11.356 1.00 97.38 184 VAL A C 1
ATOM 1521 O O . VAL A 1 184 ? -3.163 -6.518 11.887 1.00 97.38 184 VAL A O 1
ATOM 1524 N N . LEU A 1 185 ? -4.782 -7.189 10.459 1.00 96.94 185 LEU A N 1
ATOM 1525 C CA . LEU A 1 185 ? -4.049 -8.290 9.860 1.00 96.94 185 LEU A CA 1
ATOM 1526 C C . LEU A 1 185 ? -3.546 -7.858 8.492 1.00 96.94 185 LEU A C 1
ATOM 1528 O O . LEU A 1 185 ? -4.320 -7.338 7.687 1.00 96.94 185 LEU A O 1
ATOM 1532 N N . ASP A 1 186 ? -2.275 -8.107 8.263 1.00 97.06 186 ASP A N 1
ATOM 1533 C CA . ASP A 1 186 ? -1.564 -7.826 7.037 1.00 97.06 186 ASP A CA 1
ATOM 1534 C C . ASP A 1 186 ? -0.757 -9.072 6.673 1.00 97.06 186 ASP A C 1
ATOM 1536 O O . ASP A 1 186 ? -0.100 -9.646 7.538 1.00 97.06 186 ASP A O 1
ATOM 1540 N N . ILE A 1 187 ? -0.915 -9.567 5.450 1.00 95.06 187 ILE A N 1
ATOM 1541 C CA . ILE A 1 187 ? -0.389 -10.871 5.033 1.00 95.06 187 ILE A CA 1
ATOM 1542 C C . ILE A 1 187 ? 0.235 -10.696 3.657 1.00 95.06 187 ILE A C 1
ATOM 1544 O O . ILE A 1 187 ? -0.495 -10.362 2.720 1.00 95.06 187 ILE A O 1
ATOM 1548 N N . ASP A 1 188 ? 1.525 -10.993 3.539 1.00 91.00 188 ASP A N 1
ATOM 1549 C CA . ASP A 1 188 ? 2.107 -11.384 2.260 1.00 91.00 188 ASP A CA 1
ATOM 1550 C C . ASP A 1 188 ? 1.847 -12.885 2.036 1.00 91.00 188 ASP A C 1
ATOM 1552 O O . ASP A 1 188 ? 1.792 -13.691 2.965 1.00 91.00 188 ASP A O 1
ATOM 1556 N N . LEU A 1 189 ? 1.563 -13.278 0.800 1.00 82.50 189 LEU A N 1
ATOM 1557 C CA . LEU A 1 189 ? 1.235 -14.661 0.452 1.00 82.50 189 LEU A CA 1
ATOM 1558 C C . LEU A 1 189 ? 2.471 -15.490 0.083 1.00 82.50 189 LEU A C 1
ATOM 1560 O O . LEU A 1 189 ? 2.329 -16.696 -0.135 1.00 82.50 189 LEU A O 1
ATOM 1564 N N . ASP A 1 190 ? 3.658 -14.887 0.038 1.00 71.81 190 ASP A N 1
ATOM 1565 C CA . ASP A 1 190 ? 4.931 -15.566 -0.227 1.00 71.81 190 ASP A CA 1
ATOM 1566 C C . ASP A 1 190 ? 5.640 -16.103 1.037 1.00 71.81 190 ASP A C 1
ATOM 1568 O O . ASP A 1 190 ? 6.707 -16.704 0.936 1.00 71.81 190 ASP A O 1
ATOM 1572 N N . VAL A 1 191 ? 4.993 -16.020 2.210 1.00 56.00 191 VAL A N 1
ATOM 1573 C CA . VAL A 1 191 ? 5.493 -16.411 3.554 1.00 56.00 191 VAL A CA 1
ATOM 1574 C C . VAL A 1 191 ? 6.104 -17.827 3.654 1.00 56.00 191 VAL A C 1
ATOM 1576 O O . VAL A 1 191 ? 6.766 -18.153 4.640 1.00 56.00 191 VAL A O 1
ATOM 1579 N N . PHE A 1 192 ? 5.893 -18.706 2.667 1.00 52.97 192 PHE A N 1
ATOM 1580 C CA . PHE A 1 192 ? 6.317 -20.113 2.711 1.00 52.97 192 PHE A CA 1
ATOM 1581 C C . PHE A 1 192 ? 6.947 -20.654 1.416 1.00 52.97 192 PHE A C 1
ATOM 1583 O O . PHE A 1 192 ? 6.930 -21.873 1.211 1.00 52.97 192 PHE A O 1
ATOM 1590 N N . THR A 1 193 ? 7.459 -19.794 0.531 1.00 51.94 193 THR A N 1
ATOM 1591 C CA . THR A 1 193 ? 8.090 -20.226 -0.736 1.00 51.94 193 THR A CA 1
ATOM 1592 C C . THR A 1 193 ? 9.607 -20.219 -0.715 1.00 51.94 193 THR A C 1
ATOM 1594 O O . THR A 1 193 ? 10.186 -19.249 -0.187 1.00 51.94 193 THR A O 1
#